Protein AF-A0A2G2VJC8-F1 (afdb_monomer_lite)

Radius of gyration: 27.48 Å; chains: 1; bounding box: 72×39×71 Å

pLDDT: mean 70.4, std 22.7, range [26.23, 93.81]

Secondary structure (DSSP, 8-state):
----------------------STT------PPP------------------TT----S-SB---HHHHHHHHHTT--HHHHHHHHHHTBTTSTTS-HHHHHHHHHHHHHHHSPPP------S-SSS-HHHHHHHHHHTT--TT--------STTHHHHHHHHHHSS-PPP----SS-HHHHHGGGSPTT-------SSHHHHHHHHHHHHHTT--SS----------EEE-STT-EEE-S------

Organism: Capsicum baccatum (NCBI:txid33114)

InterPro domains:
  IPR017423 tRNA (adenine(58)-N(1))-methyltransferase non-catalytic subunit TRM6 [PF04189] (47-173)
  IPR017423 tRNA (adenine(58)-N(1))-methyltransferase non-catalytic subunit TRM6 [PTHR12945] (41-168)

Structure (mmCIF, N/CA/C/O backbone):
data_AF-A0A2G2VJC8-F1
#
_entry.id   AF-A0A2G2VJC8-F1
#
loop_
_atom_site.group_PDB
_atom_site.id
_atom_site.type_symbol
_atom_site.label_atom_id
_atom_site.label_alt_id
_atom_site.label_comp_id
_atom_site.label_asym_id
_atom_site.label_entity_id
_atom_site.label_seq_id
_atom_site.pdbx_PDB_ins_code
_atom_site.Cartn_x
_atom_site.Cartn_y
_atom_site.Cartn_z
_atom_site.occupancy
_atom_site.B_iso_or_equiv
_atom_site.auth_seq_id
_atom_site.auth_comp_id
_atom_site.auth_asym_id
_atom_site.auth_atom_id
_atom_site.pdbx_PDB_model_num
ATOM 1 N N . MET A 1 1 ? 0.551 5.761 12.527 1.00 32.72 1 MET A N 1
ATOM 2 C CA . MET A 1 1 ? -0.843 5.314 12.313 1.00 32.72 1 MET A CA 1
ATOM 3 C C . MET A 1 1 ? -1.196 4.344 13.415 1.00 32.72 1 MET A C 1
ATOM 5 O O . MET A 1 1 ? -0.604 3.296 13.407 1.00 32.72 1 MET A O 1
ATOM 9 N N . GLY A 1 2 ? -2.080 4.659 14.355 1.00 30.52 2 GLY A N 1
ATOM 10 C CA . GLY A 1 2 ? -2.481 3.723 15.413 1.00 30.52 2 GLY A CA 1
ATOM 11 C C . GLY A 1 2 ? -3.889 3.186 15.199 1.00 30.52 2 GLY A C 1
ATOM 12 O O . GLY A 1 2 ? -4.707 3.885 14.609 1.00 30.52 2 GLY A O 1
ATOM 13 N N . VAL A 1 3 ? -4.179 1.989 15.710 1.00 31.91 3 VAL A N 1
ATOM 14 C CA . VAL A 1 3 ? -5.541 1.448 15.802 1.00 31.91 3 VAL A CA 1
ATOM 15 C C . VAL A 1 3 ? -5.796 0.928 17.213 1.00 31.91 3 VAL A C 1
ATOM 17 O O . VAL A 1 3 ? -5.000 0.158 17.744 1.00 31.91 3 VAL A O 1
ATOM 20 N N . VAL A 1 4 ? -6.917 1.364 17.778 1.00 29.52 4 VAL A N 1
ATOM 21 C CA . VAL A 1 4 ? -7.404 1.101 19.137 1.00 29.52 4 VAL A CA 1
ATOM 22 C C . VAL A 1 4 ? -8.443 -0.023 19.111 1.00 29.52 4 VAL A C 1
ATOM 24 O O . VAL A 1 4 ? -9.193 -0.079 18.149 1.00 29.52 4 VAL A O 1
ATOM 27 N N . ARG A 1 5 ? -8.498 -0.897 20.133 1.00 31.12 5 ARG A N 1
ATOM 28 C CA . ARG A 1 5 ? -9.516 -1.957 20.317 1.00 31.12 5 ARG A CA 1
ATOM 29 C C . ARG A 1 5 ? -10.156 -1.832 21.707 1.00 31.12 5 ARG A C 1
ATOM 31 O O . ARG A 1 5 ? -9.475 -1.426 22.642 1.00 31.12 5 ARG A O 1
ATOM 38 N N . SER A 1 6 ? -11.432 -2.202 21.858 1.00 34.78 6 SER A N 1
ATOM 39 C CA . SER A 1 6 ? -12.094 -2.338 23.166 1.00 34.78 6 SER A CA 1
ATOM 40 C C . SER A 1 6 ? -13.290 -3.294 23.158 1.00 34.78 6 SER A C 1
ATOM 42 O O . SER A 1 6 ? -13.799 -3.592 22.087 1.00 34.78 6 SER A O 1
ATOM 44 N N . GLN A 1 7 ? -13.731 -3.771 24.330 1.00 35.88 7 GLN A N 1
ATOM 45 C CA . GLN A 1 7 ? -14.957 -4.557 24.541 1.00 35.88 7 GLN A CA 1
ATOM 46 C C . GLN A 1 7 ? -15.685 -4.081 25.823 1.00 35.88 7 GLN A C 1
ATOM 48 O O . GLN A 1 7 ? -15.118 -4.137 26.906 1.00 35.88 7 GLN A O 1
ATOM 53 N N . MET A 1 8 ? -16.937 -3.617 25.721 1.00 31.69 8 MET A N 1
ATOM 54 C CA . MET A 1 8 ? -17.853 -3.306 26.848 1.00 31.69 8 MET A CA 1
ATOM 55 C C . MET A 1 8 ? -18.589 -4.551 27.440 1.00 31.69 8 MET A C 1
ATOM 57 O O . MET A 1 8 ? -18.489 -5.649 26.902 1.00 31.69 8 MET A O 1
ATOM 61 N N . LEU A 1 9 ? -19.326 -4.400 28.553 1.00 33.03 9 LEU A N 1
ATOM 62 C CA . LEU A 1 9 ? -19.972 -5.475 29.350 1.00 33.03 9 LEU A CA 1
ATOM 63 C C . LEU A 1 9 ? -21.513 -5.592 29.163 1.00 33.03 9 LEU A C 1
ATOM 65 O O . LEU A 1 9 ? -22.177 -4.612 28.866 1.00 33.03 9 LEU A O 1
ATOM 69 N N . ILE A 1 10 ? -22.045 -6.803 29.387 1.00 37.78 10 ILE A N 1
ATOM 70 C CA . ILE A 1 10 ? -23.301 -7.467 28.921 1.00 37.78 10 ILE A CA 1
ATOM 71 C C . ILE A 1 10 ? -24.543 -7.215 29.854 1.00 37.78 10 ILE A C 1
ATOM 73 O O . ILE A 1 10 ? -24.305 -7.105 31.053 1.00 37.78 10 ILE A O 1
ATOM 77 N N . TRP A 1 11 ? -25.832 -7.019 29.440 1.00 29.11 11 TRP A N 1
ATOM 78 C CA . TRP A 1 11 ? -27.020 -7.936 29.183 1.00 29.11 11 TRP A CA 1
ATOM 79 C C . TRP A 1 11 ? -28.365 -7.107 29.280 1.00 29.11 11 TRP A C 1
ATOM 81 O O . TRP A 1 11 ? -28.285 -6.048 29.903 1.00 29.11 11 TRP A O 1
ATOM 91 N N . PRO A 1 12 ? -29.616 -7.548 28.905 1.00 36.16 12 PRO A N 1
ATOM 92 C CA . PRO A 1 12 ? -30.155 -8.443 27.844 1.00 36.16 12 PRO A CA 1
ATOM 93 C C . PRO A 1 12 ? -30.981 -7.757 26.713 1.00 36.16 12 PRO A C 1
ATOM 95 O O . PRO A 1 12 ? -31.720 -6.811 26.958 1.00 36.16 12 PRO A O 1
ATOM 98 N N . THR A 1 13 ? -30.948 -8.406 25.538 1.00 29.20 13 THR A N 1
ATOM 99 C CA . THR A 1 13 ? -32.021 -8.738 24.555 1.00 29.20 13 THR A CA 1
ATOM 100 C C . THR A 1 13 ? -33.075 -7.709 24.108 1.00 29.20 13 THR A C 1
ATOM 102 O O . THR A 1 13 ? -33.863 -7.258 24.925 1.00 29.20 13 THR A O 1
ATOM 105 N N . ILE A 1 14 ? -33.230 -7.542 22.780 1.00 26.23 14 ILE A N 1
ATOM 106 C CA . ILE A 1 14 ? -34.497 -7.663 22.012 1.00 26.23 14 ILE A CA 1
ATOM 107 C C . ILE A 1 14 ? -34.168 -7.879 20.512 1.00 26.23 14 ILE A C 1
ATOM 109 O O . ILE A 1 14 ? -33.241 -7.280 19.977 1.00 26.23 14 ILE A O 1
ATOM 113 N N . HIS A 1 15 ? -34.921 -8.788 19.882 1.00 33.81 15 HIS A N 1
ATOM 114 C CA . HIS A 1 15 ? -34.892 -9.207 18.469 1.00 33.81 15 HIS A CA 1
ATOM 115 C C . HIS A 1 15 ? -35.468 -8.170 17.485 1.00 33.81 15 HIS A C 1
ATOM 117 O O . HIS A 1 15 ? -36.197 -7.295 17.925 1.00 33.81 15 HIS A O 1
ATOM 123 N N . TYR A 1 16 ? -35.195 -8.361 16.180 1.00 30.92 16 TYR A N 1
ATOM 124 C CA . TYR A 1 16 ? -36.017 -8.170 14.947 1.00 30.92 16 TYR A CA 1
ATOM 125 C C . TYR A 1 16 ? -35.057 -7.766 13.803 1.00 30.92 16 TYR A C 1
ATOM 127 O O . TYR A 1 16 ? -34.170 -6.963 14.041 1.00 30.92 16 TYR A O 1
ATOM 135 N N . GLY A 1 17 ? -35.100 -8.229 12.552 1.00 28.91 17 GLY A N 1
ATOM 136 C CA . GLY A 1 17 ? -35.959 -9.110 11.760 1.00 28.91 17 GLY A CA 1
ATOM 137 C C . GLY A 1 17 ? -35.383 -9.148 10.323 1.00 28.91 17 GLY A C 1
ATOM 138 O O . GLY A 1 17 ? -34.592 -8.284 9.953 1.00 28.91 17 GLY A O 1
ATOM 139 N N . GLU A 1 18 ? -35.735 -10.173 9.546 1.00 40.28 18 GLU A N 1
ATOM 140 C CA . GLU A 1 18 ? -35.293 -10.428 8.160 1.00 40.28 18 GLU A CA 1
ATOM 141 C C . GLU A 1 18 ? -35.722 -9.334 7.165 1.00 40.28 18 GLU A C 1
ATOM 143 O O . GLU A 1 18 ? -36.769 -8.732 7.382 1.00 40.28 18 GLU A O 1
ATOM 148 N N . ILE A 1 19 ? -34.997 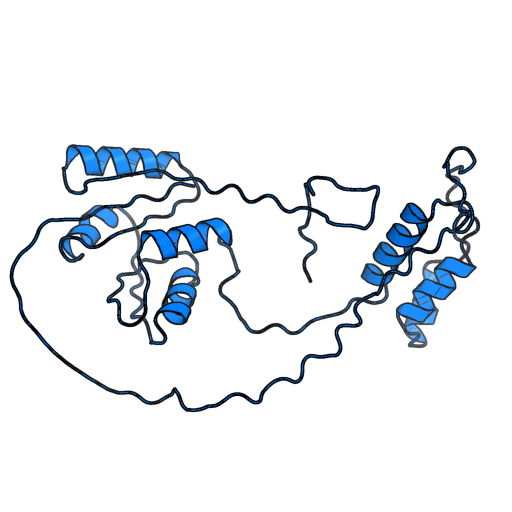-9.165 6.037 1.00 31.67 19 ILE A N 1
ATOM 149 C CA . ILE A 1 19 ? -35.566 -8.878 4.696 1.00 31.67 19 ILE A CA 1
ATOM 150 C C . ILE A 1 19 ? -34.497 -8.916 3.565 1.00 31.67 19 ILE A C 1
ATOM 152 O O . ILE A 1 19 ? -33.586 -8.102 3.489 1.00 31.67 19 ILE A O 1
ATOM 156 N N . LEU A 1 20 ? -34.731 -9.848 2.628 1.00 32.19 20 LEU A N 1
ATOM 157 C CA . LEU A 1 20 ? -34.441 -9.846 1.179 1.00 32.19 20 LEU A CA 1
ATOM 158 C C . LEU A 1 20 ? -33.009 -10.021 0.623 1.00 32.19 20 LEU A C 1
ATOM 160 O O . LEU A 1 20 ? -32.349 -9.107 0.136 1.00 32.19 20 LEU A O 1
ATOM 164 N N . GLN A 1 21 ? -32.707 -11.302 0.401 1.00 36.12 21 GLN A N 1
ATOM 165 C CA . GLN A 1 21 ? -31.921 -11.844 -0.709 1.00 36.12 21 GLN A CA 1
ATOM 166 C C . GLN A 1 21 ? -32.500 -11.439 -2.086 1.00 36.12 21 GLN A C 1
ATOM 168 O O . GLN A 1 21 ? -33.631 -11.815 -2.399 1.00 36.12 21 GLN A O 1
ATOM 173 N N . LYS A 1 22 ? -31.705 -10.777 -2.948 1.00 33.03 22 LYS A N 1
ATOM 174 C CA . LYS A 1 22 ? -31.730 -10.907 -4.433 1.00 33.03 22 LYS A CA 1
ATOM 175 C C . LYS A 1 22 ? -30.651 -10.041 -5.110 1.00 33.03 22 LYS A C 1
ATOM 177 O O . LYS A 1 22 ? -30.915 -8.939 -5.567 1.00 33.03 22 LYS A O 1
ATOM 182 N N . CYS A 1 23 ? -29.440 -10.587 -5.218 1.00 30.52 23 CYS A N 1
ATOM 183 C CA . CYS A 1 23 ? -28.453 -10.280 -6.282 1.00 30.52 23 CYS A CA 1
ATOM 184 C C . CYS A 1 23 ? -27.336 -11.342 -6.389 1.00 30.52 23 CYS A C 1
ATOM 186 O O . CYS A 1 23 ? -26.485 -11.284 -7.275 1.00 30.52 23 CYS A O 1
ATOM 188 N N . TRP A 1 24 ? -27.351 -12.361 -5.526 1.00 29.17 24 TRP A N 1
ATOM 189 C CA . TRP A 1 24 ? -26.305 -13.377 -5.418 1.00 29.17 24 TRP A CA 1
ATOM 190 C C . TRP A 1 24 ? -26.507 -14.575 -6.361 1.00 29.17 24 TRP A C 1
ATOM 192 O O . TRP A 1 24 ? -26.407 -15.716 -5.935 1.00 29.17 24 TRP A O 1
ATOM 202 N N . ASN A 1 25 ? -26.859 -14.347 -7.632 1.00 29.22 25 ASN A N 1
ATOM 203 C CA . ASN A 1 25 ? -26.980 -15.441 -8.615 1.00 29.22 25 ASN A CA 1
ATOM 204 C C . ASN A 1 25 ? -26.393 -15.136 -10.000 1.00 29.22 25 ASN A C 1
ATOM 206 O O . ASN A 1 25 ? -26.565 -15.916 -10.936 1.00 29.22 25 ASN A O 1
ATOM 210 N N . SER A 1 26 ? -25.610 -14.069 -10.139 1.00 33.12 26 SER A N 1
ATOM 211 C CA . SER A 1 26 ? -24.800 -13.866 -11.342 1.00 33.12 26 SER A CA 1
ATOM 212 C C . SER A 1 26 ? -23.464 -14.582 -11.163 1.00 33.12 26 SER A C 1
ATOM 214 O O . SER A 1 26 ? -22.461 -13.983 -10.775 1.00 33.12 26 SER A O 1
ATOM 216 N N . ARG A 1 27 ? -23.454 -15.899 -11.408 1.00 31.98 27 ARG A N 1
ATOM 217 C CA . ARG A 1 27 ? -22.228 -16.688 -11.575 1.00 31.98 27 ARG A CA 1
ATOM 218 C C . ARG A 1 27 ? -21.432 -16.074 -12.728 1.00 31.98 27 ARG A C 1
ATOM 220 O O . ARG A 1 27 ? -21.724 -16.314 -13.895 1.00 31.98 27 ARG A O 1
ATOM 227 N N . TRP A 1 28 ? -20.455 -15.239 -12.387 1.00 35.97 28 TRP A N 1
ATOM 228 C CA . TRP A 1 28 ? -19.539 -14.646 -13.354 1.00 35.97 28 TRP A CA 1
ATOM 229 C C . TRP A 1 28 ? -18.836 -15.761 -14.144 1.00 35.97 28 TRP A C 1
ATOM 231 O O . TRP A 1 28 ? -18.447 -16.763 -13.532 1.00 35.97 28 TRP A O 1
ATOM 241 N N . PRO A 1 29 ? -18.640 -15.611 -15.468 1.00 31.19 29 PRO A N 1
ATOM 242 C CA . PRO A 1 29 ? -17.913 -16.596 -16.259 1.00 31.19 29 PRO A CA 1
ATOM 243 C C . PRO A 1 29 ? -16.539 -16.839 -15.634 1.00 31.19 29 PRO A C 1
ATOM 245 O O . PRO A 1 29 ? -15.870 -15.885 -15.221 1.00 31.19 29 PRO A O 1
ATOM 248 N N . SER A 1 30 ? -16.107 -18.099 -15.538 1.00 29.33 30 SER A N 1
ATOM 249 C CA . SER A 1 30 ? -14.738 -18.393 -15.123 1.00 29.33 30 SER A CA 1
ATOM 250 C C . SER A 1 30 ? -13.804 -17.801 -16.170 1.00 29.33 30 SER A C 1
ATOM 252 O O . SER A 1 30 ? -13.767 -18.259 -17.311 1.00 29.33 30 SER A O 1
ATOM 254 N N . TRP A 1 31 ? -13.063 -16.767 -15.793 1.00 31.03 31 TRP A N 1
ATOM 255 C CA . TRP A 1 31 ? -12.013 -16.232 -16.641 1.00 31.03 31 TRP A CA 1
ATOM 256 C C . TRP A 1 31 ? -10.943 -17.317 -16.724 1.00 31.03 31 TRP A C 1
ATOM 258 O O . TRP A 1 31 ? -10.293 -17.624 -15.722 1.00 31.03 31 TRP A O 1
ATOM 268 N N . SER A 1 32 ? -10.792 -17.931 -17.898 1.00 32.06 32 SER A N 1
ATOM 269 C CA . SER A 1 32 ? -9.612 -18.729 -18.206 1.00 32.06 32 SER A CA 1
ATOM 270 C C . SER A 1 32 ? -8.403 -17.854 -17.904 1.00 32.06 32 SER A C 1
ATOM 272 O O . SER A 1 32 ? -8.295 -16.748 -18.443 1.00 32.06 32 SER A O 1
ATOM 274 N N . LYS A 1 33 ? -7.538 -18.304 -16.987 1.00 33.03 33 LYS A N 1
ATOM 275 C CA . LYS A 1 33 ? -6.273 -17.621 -16.708 1.00 33.03 33 LYS A CA 1
ATOM 276 C C . LYS A 1 33 ? -5.608 -17.377 -18.061 1.00 33.03 33 LYS A C 1
ATOM 278 O O . LYS A 1 33 ? -5.364 -18.336 -18.791 1.00 33.03 33 LYS A O 1
ATOM 283 N N . ALA A 1 34 ? -5.351 -16.113 -18.404 1.00 33.44 34 ALA A N 1
ATOM 284 C CA . ALA A 1 34 ? -4.421 -15.816 -19.484 1.00 33.44 34 ALA A CA 1
ATOM 285 C C . ALA A 1 34 ? -3.150 -16.631 -19.207 1.00 33.44 34 ALA A C 1
ATOM 287 O O . ALA A 1 34 ? -2.781 -16.730 -18.027 1.00 33.44 34 ALA A O 1
ATOM 288 N N . PRO A 1 35 ? -2.525 -17.254 -20.222 1.00 27.30 35 PRO A N 1
ATOM 289 C CA . PRO A 1 35 ? -1.299 -17.994 -20.008 1.00 27.30 35 PRO A CA 1
ATOM 290 C C . PRO A 1 35 ? -0.326 -17.036 -19.333 1.00 27.30 35 PRO A C 1
ATOM 292 O O . PRO A 1 35 ? 0.108 -16.037 -19.907 1.00 27.30 35 PRO A O 1
ATOM 295 N N . VAL A 1 36 ? -0.055 -17.303 -18.058 1.00 34.59 36 VAL A N 1
ATOM 296 C CA . VAL A 1 36 ? 1.104 -16.738 -17.400 1.00 34.59 36 VAL A CA 1
ATOM 297 C C . VAL A 1 36 ? 2.231 -17.417 -18.148 1.00 34.59 36 VAL A C 1
ATOM 299 O O . VAL A 1 36 ? 2.469 -18.605 -17.941 1.00 34.59 36 VAL A O 1
ATOM 302 N N . SER A 1 37 ? 2.857 -16.706 -19.086 1.00 33.12 37 SER A N 1
ATOM 303 C CA . SER A 1 37 ? 4.194 -17.065 -19.527 1.00 33.12 37 SER A CA 1
ATOM 304 C C . SER A 1 37 ? 5.052 -16.943 -18.275 1.00 33.12 37 SER A C 1
ATOM 306 O O . SER A 1 37 ? 5.572 -15.875 -17.950 1.00 33.12 37 SER A O 1
ATOM 308 N N . GLY A 1 38 ? 5.070 -18.010 -17.478 1.00 28.31 38 GLY A N 1
ATOM 309 C CA . GLY A 1 38 ? 6.102 -18.208 -16.495 1.00 28.31 38 GLY A CA 1
ATOM 310 C C . GLY A 1 38 ? 7.370 -18.176 -17.314 1.00 28.31 38 GLY A C 1
ATOM 311 O O . GLY A 1 38 ? 7.578 -19.046 -18.157 1.00 28.31 38 GLY A O 1
ATOM 312 N N . ASN A 1 39 ? 8.162 -17.125 -17.143 1.00 32.88 39 ASN A N 1
ATOM 313 C CA . ASN A 1 39 ? 9.546 -17.206 -17.544 1.00 32.88 39 ASN A CA 1
ATOM 314 C C . ASN A 1 39 ? 10.133 -18.291 -16.640 1.00 32.88 39 ASN A C 1
ATOM 316 O O . ASN A 1 39 ? 10.524 -18.015 -15.508 1.00 32.88 39 ASN A O 1
ATOM 320 N N . SER A 1 40 ? 10.109 -19.537 -17.115 1.00 27.67 40 SER A N 1
ATOM 321 C CA . SER A 1 40 ? 11.084 -20.540 -16.725 1.00 27.67 40 SER A CA 1
ATOM 322 C C . SER A 1 40 ? 12.419 -19.925 -17.113 1.00 27.67 40 SER A C 1
ATOM 324 O O . SER A 1 40 ? 12.805 -19.936 -18.280 1.00 27.67 40 SER A O 1
ATOM 326 N N . LEU A 1 41 ? 13.038 -19.234 -16.159 1.00 40.25 41 LEU A N 1
ATOM 327 C CA . LEU A 1 41 ? 14.386 -18.727 -16.308 1.00 40.25 41 LEU A CA 1
ATOM 328 C C . LEU A 1 41 ? 15.276 -19.964 -16.311 1.00 40.25 41 LEU A C 1
ATOM 330 O O . LEU A 1 41 ? 15.657 -20.465 -15.259 1.00 40.25 41 LEU A O 1
ATOM 334 N N . GLU A 1 42 ? 15.525 -20.501 -17.501 1.00 33.62 42 GLU A N 1
ATOM 335 C CA . GLU A 1 42 ? 16.681 -21.354 -17.714 1.00 33.62 42 GLU A CA 1
ATOM 336 C C . GLU A 1 42 ? 17.901 -20.564 -17.232 1.00 33.62 42 GLU A C 1
ATOM 338 O O . GLU A 1 42 ? 18.146 -19.445 -17.700 1.00 33.62 42 GLU A O 1
ATOM 343 N N . GLU A 1 43 ? 18.632 -21.119 -16.264 1.00 40.56 43 GLU A N 1
ATOM 344 C CA . GLU A 1 43 ? 19.952 -20.635 -15.876 1.00 40.56 43 GLU A CA 1
ATOM 345 C C . GLU A 1 43 ? 20.880 -20.818 -17.075 1.00 40.56 43 GLU A C 1
ATOM 347 O O . GLU A 1 43 ? 21.551 -21.833 -17.245 1.00 40.56 43 GLU A O 1
ATOM 352 N N . LYS A 1 44 ? 20.873 -19.839 -17.977 1.00 36.75 44 LYS A N 1
ATOM 353 C CA . LYS A 1 44 ? 21.939 -19.715 -18.954 1.00 36.75 44 LYS A CA 1
ATOM 354 C C . LYS A 1 44 ? 23.124 -19.093 -18.234 1.00 36.75 44 LYS A C 1
ATOM 356 O O . LYS A 1 44 ? 23.133 -17.888 -17.979 1.00 36.75 44 LYS A O 1
ATOM 361 N N . ASP A 1 45 ? 24.122 -19.922 -17.948 1.00 43.66 45 ASP A N 1
ATOM 362 C CA . ASP A 1 45 ? 25.498 -19.486 -17.731 1.00 43.66 45 ASP A CA 1
ATOM 363 C C . ASP A 1 45 ? 25.967 -18.765 -19.000 1.00 43.66 45 ASP A C 1
ATOM 365 O O . ASP A 1 45 ? 26.454 -19.372 -19.954 1.00 43.66 45 ASP A O 1
ATOM 369 N N . VAL A 1 46 ? 25.734 -17.454 -19.060 1.00 48.75 46 VAL A N 1
ATOM 370 C CA . VAL A 1 46 ? 26.206 -16.621 -20.163 1.00 48.75 46 VAL A CA 1
ATOM 371 C C . VAL A 1 46 ? 27.474 -15.919 -19.706 1.00 48.75 46 VAL A C 1
ATOM 373 O O . VAL A 1 46 ? 27.467 -15.124 -18.765 1.00 48.75 46 VAL A O 1
ATOM 376 N N . ASP A 1 47 ? 28.560 -16.218 -20.409 1.00 48.06 47 ASP A N 1
ATOM 377 C CA . ASP A 1 47 ? 29.837 -15.509 -20.403 1.00 48.06 47 ASP A CA 1
ATOM 378 C C . ASP A 1 47 ? 29.635 -14.043 -20.835 1.00 48.06 47 ASP A C 1
ATOM 380 O O . ASP A 1 47 ? 29.838 -13.644 -21.979 1.00 48.06 47 ASP A O 1
ATOM 384 N N . GLY A 1 48 ? 29.088 -13.238 -19.927 1.00 55.34 48 GLY A N 1
ATOM 385 C CA . GLY A 1 48 ? 28.928 -11.801 -20.079 1.00 55.34 48 GLY A CA 1
ATOM 386 C C . GLY A 1 48 ? 30.081 -11.066 -19.405 1.00 55.34 48 GLY A C 1
ATOM 387 O O . GLY A 1 48 ? 30.552 -11.468 -18.341 1.00 55.34 48 GLY A O 1
ATOM 388 N N . SER A 1 49 ? 30.494 -9.932 -19.979 1.00 61.22 49 SER A N 1
ATOM 389 C CA . SER A 1 49 ? 31.460 -9.023 -19.348 1.00 61.22 49 SER A CA 1
ATOM 390 C C . SER A 1 49 ? 31.070 -8.755 -17.890 1.00 61.22 49 SER A C 1
ATOM 392 O O . SER A 1 49 ? 29.986 -8.241 -17.609 1.00 61.22 49 SER A O 1
ATOM 394 N N . LYS A 1 50 ? 31.951 -9.117 -16.951 1.00 68.19 50 LYS A N 1
ATOM 395 C CA . LYS A 1 50 ? 31.688 -9.067 -15.503 1.00 68.19 50 LYS A CA 1
ATOM 396 C C . LYS A 1 50 ? 31.791 -7.651 -14.915 1.00 68.19 50 LYS A C 1
ATOM 398 O O . LYS A 1 50 ? 31.297 -7.408 -13.816 1.00 68.19 50 LYS A O 1
ATOM 403 N N . TYR A 1 51 ? 32.413 -6.703 -15.627 1.00 74.50 51 TYR A N 1
ATOM 404 C CA . TYR A 1 51 ? 32.788 -5.391 -15.083 1.00 74.50 51 TYR A CA 1
ATOM 405 C C . TYR A 1 51 ? 32.510 -4.227 -16.045 1.00 74.50 51 TYR A C 1
ATOM 407 O O . TYR A 1 51 ? 32.738 -4.320 -17.246 1.00 74.50 51 TYR A O 1
ATOM 415 N N . ASN A 1 52 ? 32.135 -3.068 -15.491 1.00 83.25 52 ASN A N 1
ATOM 416 C CA . ASN A 1 52 ? 31.854 -1.837 -16.249 1.00 83.25 52 ASN A CA 1
ATOM 417 C C . ASN A 1 52 ? 33.095 -0.944 -16.485 1.00 83.25 52 ASN A C 1
ATOM 419 O O . ASN A 1 52 ? 32.950 0.209 -16.877 1.00 83.25 52 ASN A O 1
ATOM 423 N N . ARG A 1 53 ? 34.321 -1.437 -16.245 1.00 83.19 53 ARG A N 1
ATOM 424 C CA . ARG A 1 53 ? 35.556 -0.618 -16.275 1.00 83.19 53 ARG A CA 1
ATOM 425 C C . ARG A 1 53 ? 35.853 0.001 -17.649 1.00 83.19 53 ARG A C 1
ATOM 427 O O . ARG A 1 53 ? 36.438 1.071 -17.715 1.00 83.19 53 ARG A O 1
ATOM 434 N N . ALA A 1 54 ? 35.459 -0.674 -18.727 1.00 77.69 54 ALA A N 1
ATOM 435 C CA . ALA A 1 54 ? 35.704 -0.244 -20.105 1.00 77.69 54 ALA A CA 1
ATOM 436 C C . ALA A 1 54 ? 34.560 0.602 -20.707 1.00 77.69 54 ALA A C 1
ATOM 438 O O . ALA A 1 54 ? 34.601 0.932 -21.892 1.00 77.69 54 ALA A O 1
ATOM 439 N N . ILE A 1 55 ? 33.517 0.914 -19.929 1.00 82.75 55 ILE A N 1
ATOM 440 C CA . ILE A 1 55 ? 32.379 1.715 -20.392 1.00 82.75 55 ILE A CA 1
ATOM 441 C C . ILE A 1 55 ? 32.678 3.185 -20.095 1.00 82.75 55 ILE A C 1
ATOM 443 O O . ILE A 1 55 ? 32.750 3.582 -18.935 1.00 82.75 55 ILE A O 1
ATOM 447 N N . VAL A 1 56 ? 32.830 3.985 -21.149 1.00 84.69 56 VAL A N 1
ATOM 448 C CA . VAL A 1 56 ? 32.976 5.443 -21.066 1.00 84.69 56 VAL A CA 1
ATOM 449 C C . VAL A 1 56 ? 31.665 6.084 -21.505 1.00 84.69 56 VAL A C 1
ATOM 451 O O . VAL A 1 56 ? 31.121 5.720 -22.549 1.00 84.69 56 VAL A O 1
ATOM 454 N N . ASP A 1 57 ? 31.153 7.022 -20.711 1.00 83.00 57 ASP A N 1
ATOM 455 C CA . ASP A 1 57 ? 29.932 7.756 -21.035 1.00 83.00 57 ASP A CA 1
ATOM 456 C C . ASP A 1 57 ? 30.259 8.991 -21.879 1.00 83.00 57 ASP A C 1
ATOM 458 O O . ASP A 1 57 ? 30.708 10.016 -21.373 1.00 83.00 57 ASP A O 1
ATOM 462 N N . ASN A 1 58 ? 30.089 8.866 -23.191 1.00 86.00 58 ASN A N 1
ATOM 463 C CA . ASN A 1 58 ? 30.375 9.923 -24.156 1.00 86.00 58 ASN A CA 1
ATOM 464 C C . ASN A 1 58 ? 29.113 10.403 -24.896 1.00 86.00 58 ASN A C 1
ATOM 466 O O . ASN A 1 58 ? 29.245 11.033 -25.938 1.00 86.00 58 ASN A O 1
ATOM 470 N N . ASN A 1 59 ? 27.901 10.081 -24.409 1.00 80.88 59 ASN A N 1
ATOM 471 C CA . ASN A 1 59 ? 26.594 10.382 -25.033 1.00 80.88 59 ASN A CA 1
ATOM 472 C C . ASN A 1 59 ? 26.407 9.937 -26.505 1.00 80.88 59 ASN A C 1
ATOM 474 O O . ASN A 1 59 ? 25.321 10.090 -27.056 1.00 80.88 59 ASN A O 1
ATOM 478 N N . THR A 1 60 ? 27.410 9.313 -27.127 1.00 83.25 60 THR A N 1
ATOM 479 C CA . THR A 1 60 ? 27.376 8.786 -28.508 1.00 83.25 60 THR A CA 1
ATOM 480 C C . THR A 1 60 ? 27.021 7.299 -28.572 1.00 83.25 60 THR A C 1
ATOM 482 O O . THR A 1 60 ? 27.087 6.667 -29.620 1.00 83.25 60 THR A O 1
ATOM 485 N N . ALA A 1 61 ? 26.644 6.711 -27.435 1.00 81.69 61 ALA A N 1
ATOM 486 C CA . ALA A 1 61 ? 26.424 5.275 -27.296 1.00 81.69 61 ALA A CA 1
ATOM 487 C C . ALA A 1 61 ? 25.182 4.740 -28.037 1.00 81.69 61 ALA A C 1
ATOM 489 O O . ALA A 1 61 ? 25.073 3.525 -28.209 1.00 81.69 61 ALA A O 1
ATOM 490 N N . GLN A 1 62 ? 24.244 5.614 -28.416 1.00 87.81 62 GLN A N 1
ATOM 491 C CA . GLN A 1 62 ? 23.030 5.268 -29.153 1.00 87.81 62 GLN A CA 1
ATOM 492 C C . GLN A 1 62 ? 23.014 6.049 -30.469 1.00 87.81 62 GLN A C 1
ATOM 494 O O . GLN A 1 62 ? 22.977 7.276 -30.447 1.00 87.81 62 GLN A O 1
ATOM 499 N N . SER A 1 63 ? 23.022 5.339 -31.596 1.00 86.75 63 SER A N 1
ATOM 500 C CA . SER A 1 63 ? 23.061 5.957 -32.931 1.00 86.75 63 SER A CA 1
ATOM 501 C C . SER A 1 63 ? 21.691 6.431 -33.424 1.00 86.75 63 SER A C 1
ATOM 503 O O . SER A 1 63 ? 21.612 7.315 -34.266 1.00 86.75 63 SER A O 1
ATOM 505 N N . LEU A 1 64 ? 20.612 5.856 -32.888 1.00 88.94 64 LEU A N 1
ATOM 506 C CA . LEU A 1 64 ? 19.238 6.158 -33.283 1.00 88.94 64 LEU A CA 1
ATOM 507 C C . LEU A 1 64 ? 18.730 7.444 -32.622 1.00 88.94 64 LEU A C 1
ATOM 509 O O . LEU A 1 64 ? 18.731 7.544 -31.383 1.00 88.94 64 LEU A O 1
ATOM 513 N N . THR A 1 65 ? 18.260 8.393 -33.432 1.00 91.38 65 THR A N 1
ATOM 514 C CA . THR A 1 65 ? 17.787 9.699 -32.961 1.00 91.38 65 THR A CA 1
ATOM 515 C C . THR A 1 65 ? 16.342 9.642 -32.457 1.00 91.38 65 THR A C 1
ATOM 517 O O . THR A 1 65 ? 15.613 8.664 -32.637 1.00 91.38 65 THR A O 1
ATOM 520 N N . SER A 1 66 ? 15.893 10.702 -31.779 1.00 88.44 66 SER A N 1
ATOM 521 C CA . SER A 1 66 ? 14.489 10.835 -31.366 1.00 88.44 66 SER A CA 1
ATOM 522 C C . SER A 1 66 ? 13.515 10.929 -32.539 1.00 88.44 66 SER A C 1
ATOM 524 O O . SER A 1 66 ? 12.363 10.518 -32.395 1.00 88.44 66 SER A O 1
ATOM 526 N N . GLU A 1 67 ? 13.966 11.474 -33.666 1.00 92.31 67 GLU A N 1
ATOM 527 C CA . GLU A 1 67 ? 13.164 11.662 -34.874 1.00 92.31 67 GLU A CA 1
ATOM 528 C C . GLU A 1 67 ? 12.868 10.310 -35.528 1.00 92.31 67 GLU A C 1
ATOM 530 O O . GLU A 1 67 ? 11.695 9.991 -35.728 1.00 92.31 67 GLU A O 1
ATOM 535 N N . ASP A 1 68 ? 13.888 9.459 -35.675 1.00 91.94 68 ASP A N 1
ATOM 536 C CA . ASP A 1 68 ? 13.765 8.079 -36.176 1.00 91.94 68 ASP A CA 1
ATOM 537 C C . ASP A 1 68 ? 12.804 7.246 -35.309 1.00 91.94 68 ASP A C 1
ATOM 539 O O . ASP A 1 68 ? 11.964 6.485 -35.793 1.00 91.94 68 ASP A O 1
ATOM 543 N N . ILE A 1 69 ? 12.868 7.435 -33.985 1.00 90.75 69 ILE A N 1
ATOM 544 C CA . ILE A 1 69 ? 11.937 6.817 -33.028 1.00 90.75 69 ILE A CA 1
ATOM 545 C C . ILE A 1 69 ? 10.499 7.298 -33.256 1.00 90.75 69 ILE A C 1
ATOM 547 O O . ILE A 1 69 ? 9.551 6.520 -33.110 1.00 90.75 69 ILE A O 1
ATOM 551 N N . GLY A 1 70 ? 10.320 8.571 -33.604 1.00 91.12 70 GLY A N 1
ATOM 552 C CA . GLY A 1 70 ? 9.028 9.133 -33.979 1.00 91.12 70 GLY A CA 1
ATOM 553 C C . GLY A 1 70 ? 8.520 8.602 -35.319 1.00 91.12 70 GLY A C 1
ATOM 554 O O . GLY A 1 70 ? 7.315 8.418 -35.477 1.00 91.12 70 GLY A O 1
ATOM 555 N N . GLU A 1 71 ? 9.406 8.332 -36.273 1.00 93.81 71 GLU A N 1
ATOM 556 C CA . GLU A 1 71 ? 9.057 7.735 -37.565 1.00 93.81 71 GLU A CA 1
ATOM 557 C C . GLU A 1 71 ? 8.613 6.283 -37.429 1.00 93.81 71 GLU A C 1
ATOM 559 O O . GLU A 1 71 ? 7.529 5.955 -37.902 1.00 93.81 71 GLU A O 1
ATOM 564 N N . MET A 1 72 ? 9.343 5.445 -36.687 1.00 91.88 72 MET A N 1
ATOM 565 C CA . MET A 1 72 ? 8.910 4.063 -36.422 1.00 91.88 72 MET A CA 1
ATOM 566 C C . MET A 1 72 ? 7.547 4.016 -35.723 1.00 91.88 72 MET A C 1
ATOM 568 O O . MET A 1 72 ? 6.695 3.192 -36.048 1.00 91.88 72 MET A O 1
ATOM 572 N N . ARG A 1 73 ? 7.288 4.949 -34.797 1.00 91.31 73 ARG A N 1
ATOM 573 C CA . ARG A 1 73 ? 5.967 5.087 -34.163 1.00 91.31 73 ARG A CA 1
ATOM 574 C C . ARG A 1 73 ? 4.885 5.498 -35.164 1.00 91.31 73 ARG A C 1
ATOM 576 O O . ARG A 1 73 ? 3.784 4.963 -35.099 1.00 91.31 73 ARG A O 1
ATOM 583 N N . ARG A 1 74 ? 5.184 6.425 -36.083 1.00 93.31 74 ARG A N 1
ATOM 584 C CA . ARG A 1 74 ? 4.259 6.861 -37.150 1.00 93.31 74 ARG A CA 1
ATOM 585 C C . ARG A 1 74 ? 3.967 5.746 -38.154 1.00 93.31 74 ARG A C 1
ATOM 587 O O . ARG A 1 74 ? 2.842 5.647 -38.627 1.00 93.31 74 ARG A O 1
ATOM 594 N N . GLN A 1 75 ? 4.949 4.894 -38.427 1.00 92.88 75 GLN A N 1
ATOM 595 C CA . GLN A 1 75 ? 4.811 3.702 -39.268 1.00 92.88 75 GLN A CA 1
ATOM 596 C C . GLN A 1 75 ? 4.033 2.568 -38.577 1.00 92.88 75 GLN A C 1
ATOM 598 O O . GLN A 1 75 ? 3.724 1.566 -39.213 1.00 92.88 75 GLN A O 1
ATOM 603 N N . GLY A 1 76 ? 3.685 2.721 -37.294 1.00 89.06 76 GLY A N 1
ATOM 604 C CA . GLY A 1 76 ? 2.924 1.725 -36.543 1.00 89.06 76 GLY A CA 1
ATOM 605 C C . GLY A 1 76 ? 3.754 0.533 -36.065 1.00 89.06 76 GLY A C 1
ATOM 606 O O . GLY A 1 76 ? 3.174 -0.506 -35.753 1.00 89.06 76 GLY A O 1
ATOM 607 N N . ALA A 1 77 ? 5.084 0.671 -35.990 1.00 89.31 77 ALA A N 1
ATOM 608 C CA . ALA A 1 77 ? 5.962 -0.370 -35.462 1.00 89.31 77 ALA A CA 1
ATOM 609 C C . ALA A 1 77 ? 5.567 -0.743 -34.027 1.00 89.31 77 ALA A C 1
ATOM 611 O O . ALA A 1 77 ? 5.200 0.117 -33.211 1.00 89.31 77 ALA A O 1
ATOM 612 N N . LYS A 1 78 ? 5.658 -2.033 -33.697 1.00 91.75 78 LYS A N 1
ATOM 613 C CA . LYS A 1 78 ? 5.350 -2.497 -32.343 1.00 91.75 78 LYS A CA 1
ATOM 614 C C . LYS A 1 78 ? 6.401 -1.995 -31.360 1.00 91.75 78 LYS A C 1
ATOM 616 O O . LYS A 1 78 ? 7.571 -1.807 -31.685 1.00 91.75 78 LYS A O 1
ATOM 621 N N . GLY A 1 79 ? 5.985 -1.828 -30.107 1.00 88.56 79 GLY A N 1
ATOM 622 C CA . GLY A 1 79 ? 6.890 -1.424 -29.033 1.00 88.56 79 GLY A CA 1
ATOM 623 C C . GLY A 1 79 ? 8.090 -2.361 -28.873 1.00 88.56 79 GLY A C 1
ATOM 624 O O . GLY A 1 79 ? 9.187 -1.881 -28.602 1.00 88.56 79 GLY A O 1
ATOM 625 N N . ASP A 1 80 ? 7.894 -3.664 -29.093 1.00 89.94 80 ASP A N 1
ATOM 626 C CA . ASP A 1 80 ? 8.954 -4.677 -29.019 1.00 89.94 80 ASP A CA 1
ATOM 627 C C . ASP A 1 80 ? 9.984 -4.510 -30.149 1.00 89.94 80 ASP A C 1
ATOM 629 O O . ASP A 1 80 ? 11.185 -4.492 -29.884 1.00 89.94 80 ASP A O 1
ATOM 633 N N . GLU A 1 81 ? 9.528 -4.243 -31.377 1.00 92.50 81 GLU A N 1
ATOM 634 C CA . GLU A 1 81 ? 10.384 -3.980 -32.547 1.00 92.50 81 GLU A CA 1
ATOM 635 C C . GLU A 1 81 ? 11.254 -2.731 -32.329 1.00 92.50 81 GLU A C 1
ATOM 637 O O . GLU A 1 81 ? 12.446 -2.721 -32.633 1.00 92.50 81 GLU A O 1
ATOM 642 N N . ILE A 1 82 ? 10.693 -1.685 -31.708 1.00 91.94 82 ILE A N 1
ATOM 643 C CA . ILE A 1 82 ? 11.443 -0.473 -31.343 1.00 91.94 82 ILE A CA 1
ATOM 644 C C . ILE A 1 82 ? 12.527 -0.791 -30.299 1.00 91.94 82 ILE A C 1
ATOM 646 O O . ILE A 1 82 ? 13.615 -0.212 -30.332 1.00 91.94 82 ILE A O 1
ATOM 650 N N . VAL A 1 83 ? 12.253 -1.690 -29.350 1.00 92.25 83 VAL A N 1
ATOM 651 C CA . VAL A 1 83 ? 13.233 -2.096 -28.331 1.00 92.25 83 VAL A CA 1
ATOM 652 C C . VAL A 1 83 ? 14.369 -2.902 -28.961 1.00 92.25 83 VAL A C 1
ATOM 654 O O . VAL A 1 83 ? 15.528 -2.650 -28.633 1.00 92.25 83 VAL A O 1
ATOM 657 N N . GLU A 1 84 ? 14.067 -3.813 -29.881 1.00 92.56 84 GLU A N 1
ATOM 658 C CA . GLU A 1 84 ? 15.067 -4.592 -30.620 1.00 92.56 84 GLU A CA 1
ATOM 659 C C . GLU A 1 84 ? 15.941 -3.698 -31.507 1.00 92.56 84 GLU A C 1
ATOM 661 O O . GLU A 1 84 ? 17.170 -3.782 -31.445 1.00 92.56 84 GLU A O 1
ATOM 666 N N . ALA A 1 85 ? 15.333 -2.753 -32.231 1.00 92.56 85 ALA A N 1
ATOM 667 C CA . ALA A 1 85 ? 16.059 -1.763 -33.022 1.00 92.56 85 ALA A CA 1
ATOM 668 C C . ALA A 1 85 ? 16.995 -0.902 -32.153 1.00 92.56 85 ALA A C 1
ATOM 670 O O . ALA A 1 85 ? 18.123 -0.601 -32.546 1.00 92.56 85 ALA A O 1
ATOM 671 N N . LEU A 1 86 ? 16.571 -0.528 -30.942 1.00 93.00 86 LEU A N 1
ATOM 672 C CA . LEU A 1 86 ? 17.414 0.212 -29.996 1.00 93.00 86 LEU A CA 1
ATOM 673 C C . LEU A 1 86 ? 18.591 -0.615 -29.465 1.00 93.00 86 LEU A C 1
ATOM 675 O O . LEU A 1 86 ? 19.651 -0.052 -29.193 1.00 93.00 86 LEU A O 1
ATOM 679 N N . ILE A 1 87 ? 18.408 -1.924 -29.293 1.00 92.81 87 ILE A N 1
ATOM 680 C CA . ILE A 1 87 ? 19.471 -2.837 -28.865 1.00 92.81 87 ILE A CA 1
ATOM 681 C C . ILE A 1 87 ? 20.506 -2.994 -29.982 1.00 92.81 87 ILE A C 1
ATOM 683 O O . ILE A 1 87 ? 21.697 -2.837 -29.716 1.00 92.81 87 ILE A O 1
ATOM 687 N N . ALA A 1 88 ? 20.054 -3.209 -31.220 1.00 92.06 88 ALA A N 1
ATOM 688 C CA . ALA A 1 88 ? 20.922 -3.356 -32.387 1.00 92.06 88 ALA A CA 1
ATOM 689 C C . ALA A 1 88 ? 21.776 -2.101 -32.657 1.00 92.06 88 ALA A C 1
ATOM 691 O O . ALA A 1 88 ? 22.939 -2.209 -33.028 1.00 92.06 88 ALA A O 1
ATOM 692 N N . ASN A 1 89 ? 21.231 -0.904 -32.408 1.00 92.94 89 ASN A N 1
ATOM 693 C CA . ASN A 1 89 ? 21.914 0.378 -32.631 1.00 92.94 89 ASN A CA 1
ATOM 694 C C . ASN A 1 89 ? 22.706 0.899 -31.411 1.00 92.94 89 ASN A C 1
ATOM 696 O O . ASN A 1 89 ? 23.090 2.072 -31.370 1.00 92.94 89 ASN A O 1
ATOM 700 N N . SER A 1 90 ? 22.918 0.074 -30.379 1.00 90.25 90 SER A N 1
ATOM 701 C CA . SER A 1 90 ? 23.619 0.476 -29.155 1.00 90.25 90 SER A CA 1
ATOM 702 C C . SER A 1 90 ? 25.014 -0.147 -29.069 1.00 90.25 90 SER A C 1
ATOM 704 O O . SER A 1 90 ? 25.176 -1.269 -28.589 1.00 90.25 90 SER A O 1
ATOM 706 N N . ALA A 1 91 ? 26.050 0.643 -29.361 1.00 87.06 91 ALA A N 1
ATOM 707 C CA . ALA A 1 91 ? 27.456 0.213 -29.330 1.00 87.06 91 ALA A CA 1
ATOM 708 C C . ALA A 1 91 ? 27.956 -0.255 -27.943 1.00 87.06 91 ALA A C 1
ATOM 710 O O . ALA A 1 91 ? 28.968 -0.945 -27.823 1.00 87.06 91 ALA A O 1
ATOM 711 N N . THR A 1 92 ? 27.263 0.130 -26.866 1.00 86.56 92 THR A N 1
ATOM 712 C CA . THR A 1 92 ? 27.617 -0.246 -25.483 1.00 86.56 92 THR A CA 1
ATOM 713 C C . THR A 1 92 ? 26.811 -1.423 -24.941 1.00 86.56 92 THR A C 1
ATOM 715 O O . THR A 1 92 ? 27.037 -1.815 -23.799 1.00 86.56 92 THR A O 1
ATOM 718 N N . PHE A 1 93 ? 25.842 -1.962 -25.690 1.00 87.00 93 PHE A N 1
ATOM 719 C CA . PHE A 1 93 ? 24.900 -2.941 -25.137 1.00 87.00 93 PHE A CA 1
ATOM 720 C C . PHE A 1 93 ? 25.574 -4.281 -24.834 1.00 87.00 93 PHE A C 1
ATOM 722 O O . PHE A 1 93 ? 25.444 -4.783 -23.722 1.00 87.00 93 PHE A O 1
ATOM 729 N N . GLU A 1 94 ? 26.365 -4.802 -25.769 1.00 86.50 94 GLU A N 1
ATOM 730 C CA . GLU A 1 94 ? 27.063 -6.086 -25.616 1.00 86.50 94 GLU A CA 1
ATOM 731 C C . GLU A 1 94 ? 28.134 -6.052 -24.517 1.00 86.50 94 GLU A C 1
ATOM 733 O O . GLU A 1 94 ? 28.326 -7.022 -23.792 1.00 86.50 94 GLU A O 1
ATOM 738 N N . LYS A 1 95 ? 28.786 -4.897 -24.321 1.00 86.94 95 LYS A N 1
ATOM 739 C CA . LYS A 1 95 ? 29.827 -4.707 -23.294 1.00 86.94 95 LYS A CA 1
ATOM 740 C C . LYS A 1 95 ? 29.280 -4.684 -21.862 1.00 86.94 95 LYS A C 1
ATOM 742 O O . LYS A 1 95 ? 30.062 -4.752 -20.912 1.00 86.94 95 LYS A O 1
ATOM 747 N N . LYS A 1 96 ? 27.964 -4.526 -21.691 1.00 86.31 96 LYS A N 1
ATOM 748 C CA . LYS A 1 96 ? 27.305 -4.454 -20.379 1.00 86.31 96 LYS A CA 1
ATOM 749 C C . LYS A 1 96 ? 27.130 -5.841 -19.774 1.00 86.31 96 LYS A C 1
ATOM 751 O O . LYS A 1 96 ? 26.934 -6.820 -20.485 1.00 86.31 96 LYS A O 1
ATOM 756 N N . THR A 1 97 ? 27.097 -5.886 -18.443 1.00 86.94 97 THR A N 1
ATOM 757 C CA . THR A 1 97 ? 26.753 -7.103 -17.697 1.00 86.94 97 THR A CA 1
ATOM 758 C C . THR A 1 97 ? 25.330 -7.566 -18.036 1.00 86.94 97 THR A C 1
ATOM 760 O O . THR A 1 97 ? 24.465 -6.734 -18.318 1.00 86.94 97 THR A O 1
ATOM 763 N N . LEU A 1 98 ? 25.048 -8.869 -17.934 1.00 83.62 98 LEU A N 1
ATOM 764 C CA . LEU A 1 98 ? 23.711 -9.438 -18.189 1.00 83.62 98 LEU A CA 1
ATOM 765 C C . LEU A 1 98 ? 22.615 -8.743 -17.374 1.00 83.62 98 LEU A C 1
ATOM 767 O O . LEU A 1 98 ? 21.572 -8.366 -17.902 1.00 83.62 98 LEU A O 1
ATOM 771 N N . PHE A 1 99 ? 22.893 -8.480 -16.096 1.00 81.81 99 PHE A N 1
ATOM 772 C CA . PHE A 1 99 ? 21.985 -7.742 -15.222 1.00 81.81 99 PHE A CA 1
ATOM 773 C C . PHE A 1 99 ? 21.696 -6.325 -15.744 1.00 81.81 99 PHE A C 1
ATOM 775 O O . PHE A 1 99 ? 20.565 -5.844 -15.694 1.00 81.81 99 PHE A O 1
ATOM 782 N N . SER A 1 100 ? 22.708 -5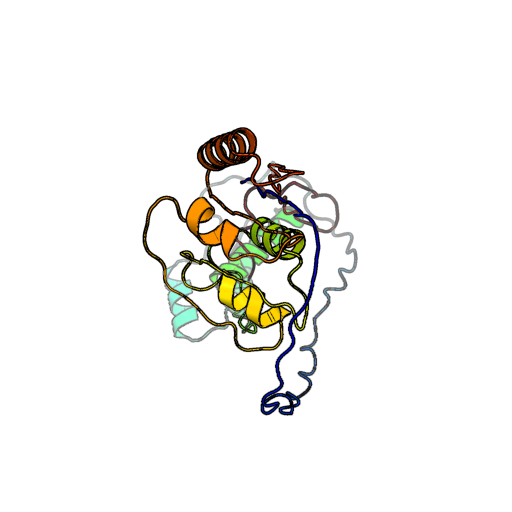.644 -16.285 1.00 84.00 100 SER A N 1
ATOM 783 C CA . SER A 1 100 ? 22.560 -4.298 -16.849 1.00 84.00 100 SER A CA 1
ATOM 784 C C . SER A 1 100 ? 21.834 -4.314 -18.198 1.00 84.00 100 SER A C 1
ATOM 786 O O . SER A 1 100 ? 21.078 -3.385 -18.489 1.00 84.00 100 SER A O 1
ATOM 788 N N . GLN A 1 101 ? 22.035 -5.361 -19.005 1.00 88.50 101 GLN A N 1
ATOM 789 C CA . GLN A 1 101 ? 21.294 -5.597 -20.246 1.00 88.50 101 GLN A CA 1
ATOM 790 C C . GLN A 1 101 ? 19.805 -5.812 -19.954 1.00 88.50 101 GLN A C 1
ATOM 792 O O . GLN A 1 101 ? 18.965 -5.146 -20.557 1.00 88.50 101 GLN A O 1
ATOM 797 N N . GLU A 1 102 ? 19.471 -6.653 -18.974 1.00 86.56 102 GLU A N 1
ATOM 798 C CA . GLU A 1 102 ? 18.081 -6.928 -18.603 1.00 86.56 102 GLU A CA 1
ATOM 799 C C . GLU A 1 102 ? 17.390 -5.689 -18.020 1.00 86.56 102 GLU A C 1
ATOM 801 O O . GLU A 1 102 ? 16.294 -5.320 -18.441 1.00 86.56 102 GLU A O 1
ATOM 806 N N . ARG A 1 103 ? 18.070 -4.933 -17.147 1.00 87.44 103 ARG A N 1
ATOM 807 C CA . ARG A 1 103 ? 17.549 -3.638 -16.669 1.00 87.44 103 ARG A CA 1
ATOM 808 C C . ARG A 1 103 ? 17.317 -2.646 -17.806 1.00 87.44 103 ARG A C 1
ATOM 810 O O . ARG A 1 103 ? 16.342 -1.894 -17.768 1.00 87.44 103 ARG A O 1
ATOM 817 N N . TYR A 1 104 ? 18.198 -2.619 -18.806 1.00 90.19 104 TYR A N 1
ATOM 818 C CA . TYR A 1 104 ? 18.019 -1.781 -19.988 1.00 90.19 104 TYR A CA 1
ATOM 819 C C . TYR A 1 104 ? 16.788 -2.218 -20.792 1.00 90.19 104 TYR A C 1
ATOM 821 O O . TYR A 1 104 ? 15.968 -1.362 -21.127 1.00 90.19 104 TYR A O 1
ATOM 829 N N . ARG A 1 105 ? 16.611 -3.526 -21.029 1.00 90.56 105 ARG A N 1
ATOM 830 C CA . ARG A 1 105 ? 15.428 -4.089 -21.701 1.00 90.56 105 ARG A CA 1
ATOM 831 C C . ARG A 1 105 ? 14.141 -3.720 -20.976 1.00 90.56 105 ARG A C 1
ATOM 833 O O . ARG A 1 105 ? 13.290 -3.079 -21.584 1.00 90.56 105 ARG A O 1
ATOM 840 N N . VAL A 1 106 ? 14.039 -3.997 -19.675 1.00 88.25 106 VAL A N 1
ATOM 841 C CA . VAL A 1 106 ? 12.859 -3.665 -18.855 1.00 88.25 106 VAL A CA 1
ATOM 842 C C . VAL A 1 106 ? 12.545 -2.165 -18.908 1.00 88.25 106 VAL A C 1
ATOM 844 O O . VAL A 1 106 ? 11.396 -1.770 -19.109 1.00 88.25 106 VAL A O 1
ATOM 847 N N . LYS A 1 107 ? 13.565 -1.299 -18.810 1.00 90.44 107 LYS A N 1
ATOM 848 C CA . LYS A 1 107 ? 13.393 0.162 -18.906 1.00 90.44 107 LYS A CA 1
ATOM 849 C C . LYS A 1 107 ? 12.844 0.597 -20.269 1.00 90.44 107 LYS A C 1
ATOM 851 O O . LYS A 1 107 ? 12.008 1.499 -20.332 1.00 90.44 107 LYS A O 1
ATOM 856 N N . LYS A 1 108 ? 13.327 0.002 -21.364 1.00 92.44 108 LYS A N 1
ATOM 857 C CA . LYS A 1 108 ? 12.894 0.345 -22.727 1.00 92.44 108 LYS A CA 1
ATOM 858 C C . LYS A 1 108 ? 11.521 -0.247 -23.041 1.00 92.44 108 LYS A C 1
ATOM 860 O O . LYS A 1 108 ? 10.670 0.493 -23.524 1.00 92.44 108 LYS A O 1
ATOM 865 N N . GLN A 1 109 ? 11.253 -1.492 -22.662 1.00 90.38 109 GLN A N 1
ATOM 866 C CA . GLN A 1 109 ? 9.923 -2.100 -22.751 1.00 90.38 109 GLN A CA 1
ATOM 867 C C . GLN A 1 109 ? 8.880 -1.260 -22.011 1.00 90.38 109 GLN A C 1
ATOM 869 O O . GLN A 1 109 ? 7.864 -0.903 -22.594 1.00 90.38 109 GLN A O 1
ATOM 874 N N . LYS A 1 110 ? 9.169 -0.803 -20.786 1.00 89.25 110 LYS A N 1
ATOM 875 C CA . LYS A 1 110 ? 8.261 0.089 -20.048 1.00 89.25 110 LYS A CA 1
ATOM 876 C C . LYS A 1 110 ? 7.941 1.394 -20.797 1.00 89.25 110 LYS A C 1
ATOM 878 O O . LYS A 1 110 ? 6.838 1.918 -20.672 1.00 89.25 110 LYS A O 1
ATOM 883 N N . LYS A 1 111 ? 8.893 1.930 -21.570 1.00 89.94 111 LYS A N 1
ATOM 884 C CA . LYS A 1 111 ? 8.740 3.190 -22.319 1.00 89.94 111 LYS A CA 1
ATOM 885 C C . LYS A 1 111 ? 8.064 3.017 -23.687 1.00 89.94 111 LYS A C 1
ATOM 887 O O . LYS A 1 111 ? 7.347 3.918 -24.124 1.00 89.94 111 LYS A O 1
ATOM 892 N N . TYR A 1 112 ? 8.343 1.922 -24.389 1.00 89.50 112 TYR A N 1
ATOM 893 C CA . TYR A 1 112 ? 7.947 1.725 -25.790 1.00 89.50 112 TYR A CA 1
ATOM 894 C C . TYR A 1 112 ? 6.851 0.670 -25.978 1.00 89.50 112 TYR A C 1
ATOM 896 O O . TYR A 1 112 ? 6.091 0.777 -26.933 1.00 89.50 112 TYR A O 1
ATOM 904 N N . ALA A 1 113 ? 6.708 -0.270 -25.044 1.00 89.19 113 ALA A N 1
ATOM 905 C CA . ALA A 1 113 ? 5.695 -1.324 -25.026 1.00 89.19 113 ALA A CA 1
ATOM 906 C C . ALA A 1 113 ? 4.942 -1.366 -23.671 1.00 89.19 113 ALA A C 1
ATOM 908 O O . ALA A 1 113 ? 5.005 -2.368 -22.951 1.00 89.19 113 ALA A O 1
ATOM 909 N N . PRO A 1 114 ? 4.245 -0.283 -23.262 1.00 87.00 114 PRO A N 1
ATOM 910 C CA . PRO A 1 114 ? 3.476 -0.295 -22.022 1.00 87.00 114 PRO A CA 1
ATOM 911 C C . PRO A 1 114 ? 2.329 -1.310 -22.111 1.00 87.00 114 PRO A C 1
ATOM 913 O O . PRO A 1 114 ? 1.529 -1.293 -23.045 1.00 87.00 114 PRO A O 1
ATOM 916 N N . ARG A 1 115 ? 2.230 -2.189 -21.112 1.00 84.56 115 ARG A N 1
ATOM 917 C CA . ARG A 1 115 ? 1.157 -3.185 -21.001 1.00 84.56 115 ARG A CA 1
ATOM 918 C C . ARG A 1 115 ? 0.147 -2.710 -19.969 1.00 84.56 115 ARG A C 1
ATOM 920 O O . ARG A 1 115 ? 0.513 -2.472 -18.822 1.00 84.56 115 ARG A O 1
ATOM 927 N N . VAL A 1 116 ? -1.117 -2.597 -20.369 1.00 86.88 116 VAL A N 1
ATOM 928 C CA . VAL A 1 116 ? -2.219 -2.263 -19.459 1.00 86.88 116 VAL A CA 1
ATOM 929 C C . VAL A 1 116 ? -2.944 -3.548 -19.094 1.00 86.88 116 VAL A C 1
ATOM 931 O O . VAL A 1 116 ? -3.407 -4.279 -19.969 1.00 86.88 116 VAL A O 1
ATOM 934 N N . LEU A 1 117 ? -3.037 -3.830 -17.798 1.00 84.50 117 LEU A N 1
ATOM 935 C CA . LEU A 1 117 ? -3.779 -4.971 -17.286 1.00 84.50 117 LEU A CA 1
ATOM 936 C C . LEU A 1 117 ? -5.071 -4.480 -16.640 1.00 84.50 117 LEU A C 1
ATOM 938 O O . LEU A 1 117 ? -5.045 -3.850 -15.585 1.00 84.50 117 LEU A O 1
ATOM 942 N N . LEU A 1 118 ? -6.210 -4.807 -17.249 1.00 83.94 118 LEU A N 1
ATOM 943 C CA . LEU A 1 118 ? -7.501 -4.540 -16.629 1.00 83.94 118 LEU A CA 1
ATOM 944 C C . LEU A 1 118 ? -7.643 -5.419 -15.378 1.00 83.94 118 LEU A C 1
ATOM 946 O O . LEU A 1 118 ? -7.625 -6.650 -15.451 1.00 83.94 118 LEU A O 1
ATOM 950 N N . ARG A 1 119 ? -7.780 -4.782 -14.215 1.00 77.38 119 ARG A N 1
ATOM 951 C CA . ARG A 1 119 ? -8.039 -5.454 -12.940 1.00 77.38 119 ARG A CA 1
ATOM 952 C C . ARG A 1 119 ? -9.459 -5.173 -12.483 1.00 77.38 119 ARG A C 1
ATOM 954 O O . ARG A 1 119 ? -10.037 -4.135 -12.790 1.00 77.38 119 ARG A O 1
ATOM 961 N N . ARG A 1 120 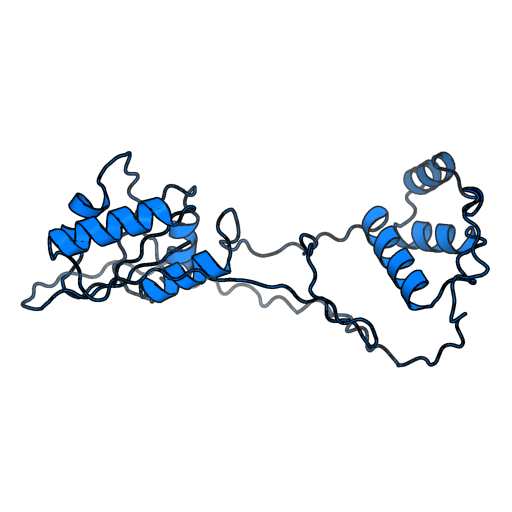? -10.009 -6.116 -11.720 1.00 76.69 120 ARG A N 1
ATOM 962 C CA . ARG A 1 120 ? -11.273 -5.898 -11.018 1.00 76.69 120 ARG A CA 1
ATOM 963 C C . ARG A 1 120 ? -11.100 -4.735 -10.033 1.00 76.69 120 ARG A C 1
ATOM 965 O O . ARG A 1 120 ? -10.027 -4.640 -9.428 1.00 76.69 120 ARG A O 1
ATOM 972 N N . PRO A 1 121 ? -12.106 -3.861 -9.880 1.00 69.50 121 PRO A N 1
ATOM 973 C CA . PRO A 1 121 ? -12.046 -2.800 -8.889 1.00 69.50 121 PRO A CA 1
ATOM 974 C C . PRO A 1 121 ? -11.954 -3.425 -7.492 1.00 69.50 121 PRO A C 1
ATOM 976 O O . PRO A 1 121 ? -12.738 -4.304 -7.156 1.00 69.50 121 PRO A O 1
ATOM 979 N N . PHE A 1 122 ? -10.974 -2.982 -6.707 1.00 67.00 122 PHE A N 1
ATOM 980 C CA . PHE A 1 122 ? -10.792 -3.343 -5.299 1.00 67.00 122 PHE A CA 1
ATOM 981 C C . PHE A 1 122 ? -10.539 -2.064 -4.500 1.00 67.00 122 PHE A C 1
ATOM 983 O O . PHE A 1 122 ? -9.947 -1.112 -5.025 1.00 67.00 122 PHE A O 1
ATOM 990 N N . ALA A 1 123 ? -10.933 -2.051 -3.226 1.00 64.44 123 ALA A N 1
ATOM 991 C CA . ALA A 1 123 ? -10.702 -0.941 -2.302 1.00 64.44 123 ALA A CA 1
ATOM 992 C C . ALA A 1 123 ? -9.198 -0.775 -1.981 1.00 64.44 123 ALA A C 1
ATOM 994 O O . ALA A 1 123 ? -8.695 -1.232 -0.960 1.00 64.44 123 ALA A O 1
ATOM 995 N N . ARG A 1 124 ? -8.443 -0.164 -2.904 1.00 64.06 124 ARG A N 1
ATOM 996 C CA . ARG A 1 124 ? -6.977 0.013 -2.824 1.00 64.06 124 ARG A CA 1
ATOM 997 C C . ARG A 1 124 ? -6.505 1.460 -2.981 1.00 64.06 124 ARG A C 1
ATOM 999 O O . ARG A 1 124 ? -5.321 1.689 -3.209 1.00 64.06 124 ARG A O 1
ATOM 1006 N N . ARG A 1 125 ? -7.401 2.448 -2.939 1.00 56.69 125 ARG A N 1
ATOM 1007 C CA . ARG A 1 125 ? -7.040 3.847 -3.224 1.00 56.69 125 ARG A CA 1
ATOM 1008 C C . ARG A 1 125 ? -6.933 4.640 -1.906 1.00 56.69 125 ARG A C 1
ATOM 1010 O O . ARG A 1 125 ? -7.701 4.414 -0.985 1.00 56.69 125 ARG A O 1
ATOM 1017 N N . PHE A 1 126 ? -5.952 5.536 -1.804 1.00 65.00 126 PHE A N 1
ATOM 1018 C CA . PHE A 1 126 ? -5.712 6.510 -0.715 1.00 65.00 126 PHE A CA 1
ATOM 1019 C C . PHE A 1 126 ? -5.240 6.015 0.668 1.00 65.00 126 PHE A C 1
ATOM 1021 O O . PHE A 1 126 ? -4.271 6.577 1.177 1.00 65.00 126 PHE A O 1
ATOM 1028 N N . MET A 1 127 ? -5.840 4.991 1.283 1.00 72.94 127 MET A N 1
ATOM 1029 C CA . MET A 1 127 ? -5.295 4.406 2.525 1.00 72.94 127 MET A CA 1
ATOM 1030 C C . MET A 1 127 ? -4.246 3.338 2.190 1.00 72.94 127 MET A C 1
ATOM 1032 O O . MET A 1 127 ? -4.416 2.583 1.230 1.00 72.94 127 MET A O 1
ATOM 1036 N N . ARG A 1 128 ? -3.158 3.245 2.972 1.00 83.44 128 ARG A N 1
ATOM 1037 C CA . ARG A 1 128 ? -2.210 2.133 2.805 1.00 83.44 128 ARG A CA 1
ATOM 1038 C C . ARG A 1 128 ? -2.932 0.803 3.061 1.00 83.44 128 ARG A C 1
ATOM 1040 O O . ARG A 1 128 ? -3.736 0.696 3.986 1.00 83.44 128 ARG A O 1
ATOM 1047 N N . VAL A 1 129 ? -2.653 -0.202 2.229 1.00 85.25 129 VAL A N 1
ATOM 1048 C CA . VAL A 1 129 ? -3.372 -1.491 2.245 1.00 85.25 129 VAL A CA 1
ATOM 1049 C C . VAL A 1 129 ? -3.189 -2.228 3.576 1.00 85.25 129 VAL A C 1
ATOM 1051 O O . VAL A 1 129 ? -4.126 -2.850 4.068 1.00 85.25 129 VAL A O 1
ATOM 1054 N N . ASP A 1 130 ? -2.011 -2.119 4.187 1.00 87.94 130 ASP A N 1
ATOM 1055 C CA . ASP A 1 130 ? -1.707 -2.655 5.514 1.00 87.94 130 ASP A CA 1
ATOM 1056 C C . ASP A 1 130 ? -2.560 -1.987 6.605 1.00 87.94 130 ASP A C 1
ATOM 1058 O O . ASP A 1 130 ? -3.210 -2.684 7.382 1.00 87.94 130 ASP A O 1
ATOM 1062 N N . ALA A 1 131 ? -2.644 -0.655 6.612 1.00 89.00 131 ALA A N 1
ATOM 1063 C CA . ALA A 1 131 ? -3.468 0.101 7.554 1.00 89.00 131 ALA A CA 1
ATOM 1064 C C . ALA A 1 131 ? -4.964 -0.215 7.409 1.00 89.00 131 ALA A C 1
ATOM 1066 O O . ALA A 1 131 ? -5.636 -0.449 8.413 1.00 89.00 131 ALA A O 1
ATOM 1067 N N . LEU A 1 132 ? -5.467 -0.299 6.173 1.00 88.69 132 LEU A N 1
ATOM 1068 C CA . LEU A 1 132 ? -6.852 -0.692 5.904 1.00 88.69 132 LEU A CA 1
ATOM 1069 C C . LEU A 1 132 ? -7.127 -2.122 6.386 1.00 88.69 132 LEU A C 1
ATOM 1071 O O . LEU A 1 132 ? -8.129 -2.373 7.049 1.00 88.69 132 LEU A O 1
ATOM 1075 N N . SER A 1 133 ? -6.222 -3.061 6.097 1.00 89.38 133 SER A N 1
ATOM 1076 C CA . SER A 1 133 ? -6.372 -4.451 6.536 1.00 89.38 133 S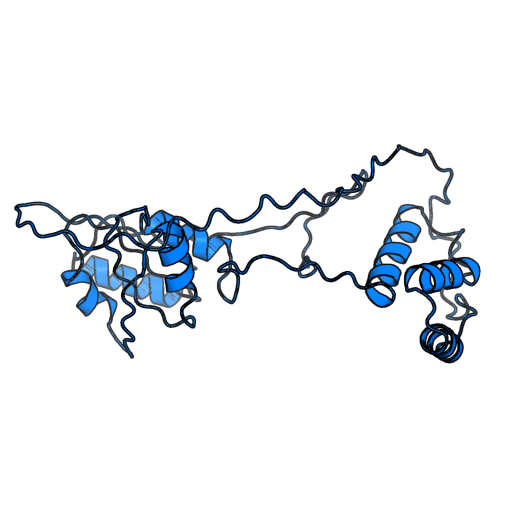ER A CA 1
ATOM 1077 C C . SER A 1 133 ? -6.380 -4.576 8.060 1.00 89.38 133 SER A C 1
ATOM 1079 O O . SER A 1 133 ? -7.213 -5.294 8.609 1.00 89.38 133 SER A O 1
ATOM 1081 N N . LEU A 1 134 ? -5.513 -3.824 8.744 1.00 90.44 134 LEU A N 1
ATOM 1082 C CA . LEU A 1 134 ? -5.438 -3.790 10.197 1.00 90.44 134 LEU A CA 1
ATOM 1083 C C . LEU A 1 134 ? -6.723 -3.215 10.802 1.00 90.44 134 LEU A C 1
ATOM 1085 O O . LEU A 1 134 ? -7.251 -3.788 11.751 1.00 90.44 134 LEU A O 1
ATOM 1089 N N . LEU A 1 135 ? -7.258 -2.138 10.222 1.00 90.44 135 LEU A N 1
ATOM 1090 C CA . LEU A 1 135 ? -8.510 -1.519 10.653 1.00 90.44 135 LEU A CA 1
ATOM 1091 C C . LEU A 1 135 ? -9.691 -2.497 10.556 1.00 90.44 135 LEU A C 1
ATOM 1093 O O . LEU A 1 135 ? -10.421 -2.676 11.528 1.00 90.44 135 LEU A O 1
ATOM 1097 N N . LEU A 1 136 ? -9.838 -3.186 9.420 1.00 88.88 136 LEU A N 1
ATOM 1098 C CA . LEU A 1 136 ? -10.908 -4.169 9.206 1.00 88.88 136 LEU A CA 1
ATOM 1099 C C . LEU A 1 136 ? -10.785 -5.385 10.133 1.00 88.88 136 LEU A C 1
ATOM 1101 O O . LEU A 1 136 ? -11.792 -5.917 10.598 1.00 88.88 136 LEU A O 1
ATOM 1105 N N . CYS A 1 137 ? -9.558 -5.843 10.392 1.00 90.00 137 CYS A N 1
ATOM 1106 C CA . CYS A 1 137 ? -9.305 -6.957 11.304 1.00 90.00 137 CYS A CA 1
ATOM 1107 C C . CYS A 1 137 ? -9.569 -6.573 12.766 1.00 90.00 137 CYS A C 1
ATOM 1109 O O . CYS A 1 137 ? -10.161 -7.359 13.500 1.00 90.00 137 CYS A O 1
ATOM 1111 N N . LEU A 1 138 ? -9.173 -5.371 13.195 1.00 90.44 138 LEU A N 1
ATOM 1112 C CA . LEU A 1 138 ? -9.390 -4.910 14.569 1.00 90.44 138 LEU A CA 1
ATOM 1113 C C . LEU A 1 138 ? -10.846 -4.529 14.845 1.00 90.44 138 LEU A C 1
ATOM 1115 O O . LEU A 1 138 ? -11.312 -4.756 15.957 1.00 90.44 138 LEU A O 1
ATOM 1119 N N . GLY A 1 139 ? -11.571 -4.038 13.836 1.00 87.75 139 GLY A N 1
ATOM 1120 C CA . GLY A 1 139 ? -13.020 -3.827 13.894 1.00 87.75 139 GLY A CA 1
ATOM 1121 C C . GLY A 1 139 ? -13.853 -5.110 13.785 1.00 87.75 139 GLY A C 1
ATOM 1122 O O . GLY A 1 139 ? -15.073 -5.031 13.809 1.00 87.75 139 GLY A O 1
ATOM 1123 N N . ASN A 1 140 ? -13.219 -6.286 13.655 1.00 89.50 140 ASN A N 1
ATOM 1124 C CA . ASN A 1 140 ? -13.884 -7.589 13.528 1.00 89.50 140 ASN A CA 1
ATOM 1125 C C . ASN A 1 140 ? -14.969 -7.634 12.429 1.00 89.50 140 ASN A C 1
ATOM 1127 O O . ASN A 1 140 ? -16.041 -8.213 12.608 1.00 89.50 140 ASN A O 1
ATOM 1131 N N . VAL A 1 141 ? -14.689 -7.016 11.277 1.00 87.56 141 VAL A N 1
ATOM 1132 C CA . VAL A 1 141 ? -15.634 -6.966 10.153 1.00 87.56 141 VAL A CA 1
ATOM 1133 C C . VAL A 1 141 ? -15.744 -8.355 9.523 1.00 87.56 141 VAL A C 1
ATOM 1135 O O . VAL A 1 141 ? -14.794 -8.835 8.892 1.00 87.56 141 VAL A O 1
ATOM 1138 N N . THR A 1 142 ? -16.901 -8.989 9.705 1.00 84.75 142 THR A N 1
ATOM 1139 C CA . THR A 1 142 ? -17.230 -10.357 9.275 1.00 84.75 142 THR A CA 1
ATOM 1140 C C . THR A 1 142 ? -18.628 -10.393 8.662 1.00 84.75 142 THR A C 1
ATOM 1142 O O . THR A 1 142 ? -19.423 -9.498 8.920 1.00 84.75 142 THR A O 1
ATOM 1145 N N . ALA A 1 143 ? -18.930 -11.398 7.836 1.00 81.69 143 ALA A N 1
ATOM 1146 C CA . ALA A 1 143 ? -20.251 -11.528 7.218 1.00 81.69 143 ALA A CA 1
ATOM 1147 C C . ALA A 1 143 ? -21.371 -11.495 8.275 1.00 81.69 143 ALA A C 1
ATOM 1149 O O . ALA A 1 143 ? -21.237 -12.116 9.330 1.00 81.69 143 ALA A O 1
ATOM 1150 N N . ASN A 1 144 ? -22.460 -10.784 7.969 1.00 76.56 144 ASN A N 1
ATOM 1151 C CA . ASN A 1 144 ? -23.612 -10.552 8.852 1.00 76.56 144 ASN A CA 1
ATOM 1152 C C . ASN A 1 144 ? -23.315 -9.741 10.132 1.00 76.56 144 ASN A C 1
ATOM 1154 O O . ASN A 1 144 ? -24.100 -9.792 11.077 1.00 76.56 144 ASN A O 1
ATOM 1158 N N . ALA A 1 145 ? -22.193 -9.019 10.203 1.00 77.06 145 ALA A N 1
ATOM 1159 C CA . ALA A 1 145 ? -21.942 -8.089 11.301 1.00 77.06 145 ALA A CA 1
ATOM 1160 C C . ALA A 1 145 ? -22.646 -6.742 11.062 1.00 77.06 145 ALA A C 1
ATOM 1162 O O . ALA A 1 145 ? -22.496 -6.143 9.995 1.00 77.06 145 ALA A O 1
ATOM 1163 N N . ASP A 1 146 ? -23.320 -6.225 12.090 1.00 80.00 146 ASP A N 1
ATOM 1164 C CA . ASP A 1 146 ? -23.841 -4.856 12.104 1.00 80.00 146 ASP A CA 1
ATOM 1165 C C . ASP A 1 146 ? -22.701 -3.877 12.398 1.00 80.00 146 ASP A C 1
ATOM 1167 O O . ASP A 1 146 ? -22.273 -3.697 13.542 1.00 80.00 146 ASP A O 1
ATOM 1171 N N . VAL A 1 147 ? -22.160 -3.266 11.343 1.00 81.75 147 VAL A N 1
ATOM 1172 C CA . VAL A 1 147 ? -20.997 -2.377 11.439 1.00 81.75 147 VAL A CA 1
ATOM 1173 C C . VAL A 1 147 ? -21.422 -0.923 11.286 1.00 81.75 147 VAL A C 1
ATOM 1175 O O . VAL A 1 147 ? -21.968 -0.522 10.259 1.00 81.75 147 VAL A O 1
ATOM 1178 N N . LEU A 1 148 ? -21.083 -0.106 12.282 1.00 83.94 148 LEU A N 1
ATOM 1179 C CA . LEU A 1 148 ? -21.194 1.346 12.197 1.00 83.94 148 LEU A CA 1
ATOM 1180 C C . LEU A 1 148 ? -19.902 1.936 11.622 1.00 83.94 148 LEU A C 1
ATOM 1182 O O . LEU A 1 148 ? -18.817 1.738 12.170 1.00 83.94 148 LEU A O 1
ATOM 1186 N N . VAL A 1 149 ? -20.019 2.670 10.515 1.00 82.56 149 VAL A N 1
ATOM 1187 C CA . VAL A 1 149 ? -18.878 3.246 9.793 1.00 82.56 149 VAL A CA 1
ATOM 1188 C C . VAL A 1 149 ? -19.052 4.748 9.669 1.00 82.56 149 VAL A C 1
ATOM 1190 O O . VAL A 1 149 ? -20.073 5.223 9.178 1.00 82.56 149 VAL A O 1
ATOM 1193 N N . VAL A 1 150 ? -18.015 5.485 10.060 1.00 82.75 150 VAL A N 1
ATOM 1194 C CA . VAL A 1 150 ? -17.887 6.917 9.785 1.00 82.75 150 VAL A CA 1
ATOM 1195 C C . VAL A 1 150 ? -16.650 7.100 8.917 1.00 82.75 150 VAL A C 1
ATOM 1197 O O . VAL A 1 150 ? -15.531 6.874 9.377 1.00 82.75 150 VAL A O 1
ATOM 1200 N N . ASP A 1 151 ? -16.852 7.466 7.652 1.00 78.69 151 ASP A N 1
ATOM 1201 C CA . ASP A 1 151 ? -15.780 7.573 6.662 1.00 78.69 151 ASP A CA 1
ATOM 1202 C C . ASP A 1 151 ? -15.687 8.992 6.082 1.00 78.69 151 ASP A C 1
ATOM 1204 O O . ASP A 1 151 ? -16.683 9.579 5.673 1.00 78.69 151 ASP A O 1
ATOM 1208 N N . MET A 1 152 ? -14.462 9.520 6.016 1.00 74.56 152 MET A N 1
ATOM 1209 C CA . MET A 1 152 ? -14.111 10.779 5.335 1.00 74.56 152 MET A CA 1
ATOM 1210 C C . MET A 1 152 ? -13.178 10.539 4.136 1.00 74.56 152 MET A C 1
ATOM 1212 O O . MET A 1 152 ? -12.738 11.476 3.476 1.00 74.56 152 MET A O 1
ATOM 1216 N N . VAL A 1 153 ? -12.842 9.279 3.847 1.00 72.19 153 VAL A N 1
ATOM 1217 C CA . VAL A 1 153 ? -11.872 8.833 2.836 1.00 72.19 153 VAL A CA 1
ATOM 1218 C C . VAL A 1 153 ? -12.590 8.467 1.528 1.00 72.19 153 VAL A C 1
ATOM 1220 O O . VAL A 1 153 ? -12.223 7.527 0.824 1.00 72.19 153 VAL A O 1
ATOM 1223 N N . GLY A 1 154 ? -13.652 9.206 1.193 1.00 74.25 154 GLY A N 1
ATOM 1224 C CA . GLY A 1 154 ? -14.371 9.055 -0.075 1.00 74.25 154 GLY A CA 1
ATOM 1225 C C . GLY A 1 154 ? -15.068 7.702 -0.265 1.00 74.25 154 GLY A C 1
ATOM 1226 O O . GLY A 1 154 ? -15.204 7.255 -1.402 1.00 74.25 154 GLY A O 1
ATOM 1227 N N . GLY A 1 155 ? -15.479 7.035 0.821 1.00 77.94 155 GLY A N 1
ATOM 1228 C CA . GLY A 1 155 ? -16.251 5.786 0.784 1.00 77.94 155 GLY A CA 1
ATOM 1229 C C . GLY A 1 155 ? -15.414 4.522 0.576 1.00 77.94 155 GLY A C 1
ATOM 1230 O O . GLY A 1 155 ? -15.963 3.455 0.298 1.00 77.94 155 GLY A O 1
ATOM 1231 N N . ILE A 1 156 ? -14.088 4.609 0.689 1.00 83.56 156 ILE A N 1
ATOM 1232 C CA . ILE A 1 156 ? -13.185 3.466 0.489 1.00 83.56 156 ILE A CA 1
ATOM 1233 C C . ILE A 1 156 ? -13.280 2.486 1.648 1.00 83.56 156 ILE A C 1
ATOM 1235 O O . ILE A 1 156 ? -13.245 1.275 1.420 1.00 83.56 156 ILE A O 1
ATOM 1239 N N . LEU A 1 157 ? -13.435 2.992 2.874 1.00 84.31 157 LEU A N 1
ATOM 1240 C CA . LEU A 1 157 ? -13.646 2.140 4.037 1.00 84.31 157 LEU A CA 1
ATOM 1241 C C . LEU A 1 157 ? -15.004 1.442 3.932 1.00 84.31 157 LEU A C 1
ATOM 1243 O O . LEU A 1 157 ? -15.086 0.228 4.100 1.00 84.31 157 LEU A O 1
ATOM 1247 N N . THR A 1 158 ? -16.038 2.189 3.550 1.00 83.50 158 THR A N 1
ATOM 1248 C CA . THR A 1 158 ? -17.388 1.666 3.302 1.00 83.50 158 THR A CA 1
ATOM 1249 C C . THR A 1 158 ? -17.384 0.577 2.232 1.00 83.50 158 THR A C 1
ATOM 1251 O O . THR A 1 158 ? -17.962 -0.485 2.442 1.00 83.50 158 THR A O 1
ATOM 1254 N N . GLY A 1 159 ? -16.681 0.791 1.115 1.00 81.62 159 GLY A N 1
ATOM 1255 C CA . GLY A 1 159 ? -16.541 -0.204 0.051 1.00 81.62 159 GLY A CA 1
ATOM 1256 C C . GLY A 1 159 ? -15.790 -1.460 0.497 1.00 81.62 159 GLY A C 1
ATOM 1257 O O . GLY A 1 159 ? -16.208 -2.566 0.171 1.00 81.62 159 GLY A O 1
ATOM 1258 N N . ALA A 1 160 ? -14.722 -1.310 1.287 1.00 84.81 160 ALA A N 1
ATOM 1259 C CA . ALA A 1 160 ? -13.965 -2.445 1.819 1.00 84.81 160 ALA A CA 1
ATOM 1260 C C . ALA A 1 160 ? -14.771 -3.269 2.839 1.00 84.81 160 ALA A C 1
ATOM 1262 O O . ALA A 1 160 ? -14.634 -4.491 2.901 1.00 84.81 160 ALA A O 1
ATOM 1263 N N . ILE A 1 161 ? -15.614 -2.605 3.633 1.00 85.38 161 ILE A N 1
ATOM 1264 C CA . ILE A 1 161 ? -16.527 -3.256 4.575 1.00 85.38 161 ILE A CA 1
ATOM 1265 C C . ILE A 1 161 ? -17.640 -3.966 3.807 1.00 85.38 161 ILE A C 1
ATOM 1267 O O . ILE A 1 161 ? -17.845 -5.150 4.038 1.00 85.38 161 ILE A O 1
ATOM 1271 N N . ALA A 1 162 ? -18.271 -3.310 2.830 1.00 82.44 162 ALA A N 1
ATOM 1272 C CA . ALA A 1 162 ? -19.290 -3.925 1.979 1.00 82.44 162 ALA A CA 1
ATOM 1273 C C . ALA A 1 162 ? -18.760 -5.168 1.242 1.00 82.44 162 ALA A C 1
ATOM 1275 O O . ALA A 1 162 ? -19.433 -6.194 1.185 1.00 82.44 162 ALA A O 1
ATOM 1276 N N . GLU A 1 163 ? -17.518 -5.120 0.744 1.00 81.81 163 GLU A N 1
ATOM 1277 C CA . GLU A 1 163 ? -16.862 -6.273 0.114 1.00 81.81 163 GLU A CA 1
ATOM 1278 C C . GLU A 1 163 ? -16.703 -7.460 1.084 1.00 81.81 163 GLU A C 1
ATOM 1280 O O . GLU A 1 163 ? -16.829 -8.612 0.669 1.00 81.81 163 GLU A O 1
ATOM 1285 N N . ARG A 1 164 ? -16.462 -7.199 2.379 1.00 81.31 164 ARG A N 1
ATOM 1286 C CA . ARG A 1 164 ? -16.365 -8.241 3.417 1.00 81.31 164 ARG A CA 1
ATOM 1287 C C . ARG A 1 164 ? -17.713 -8.717 3.953 1.00 81.31 164 ARG A C 1
ATOM 1289 O O . ARG A 1 164 ? -17.823 -9.893 4.290 1.00 81.31 164 ARG A O 1
ATOM 1296 N N . LEU A 1 165 ? -18.695 -7.825 4.074 1.00 77.25 165 LEU A N 1
ATOM 1297 C CA . LEU A 1 165 ? -20.031 -8.150 4.579 1.00 77.25 165 LEU A CA 1
ATOM 1298 C C . LEU A 1 165 ? -20.858 -8.909 3.536 1.00 77.25 165 LEU A C 1
ATOM 1300 O O . LEU A 1 165 ? -21.708 -9.708 3.908 1.00 77.25 165 LEU A O 1
ATOM 1304 N N . GLY A 1 166 ? -20.594 -8.694 2.243 1.00 64.44 166 GLY A N 1
ATOM 1305 C CA . GLY A 1 166 ? -21.386 -9.271 1.155 1.00 64.44 166 GLY A CA 1
ATOM 1306 C C . GLY A 1 166 ? -22.732 -8.570 0.929 1.00 64.44 166 GLY A C 1
ATOM 1307 O O . GLY A 1 166 ? -23.448 -8.941 -0.000 1.00 64.44 166 GLY A O 1
ATOM 1308 N N . GLU A 1 167 ? -23.047 -7.541 1.725 1.00 55.25 167 GLU A N 1
ATOM 1309 C CA . GLU A 1 167 ? -24.305 -6.786 1.715 1.00 55.25 167 GLU A CA 1
ATOM 1310 C C . GLU A 1 167 ? -24.083 -5.257 1.716 1.00 55.25 167 GLU A C 1
ATOM 1312 O O . GLU A 1 167 ? -22.963 -4.757 1.859 1.00 55.25 167 GLU A O 1
ATOM 1317 N N . LEU A 1 168 ? -25.169 -4.508 1.484 1.00 45.44 168 LEU A N 1
ATOM 1318 C CA . LEU A 1 168 ? -25.196 -3.056 1.289 1.00 45.44 168 LEU A CA 1
ATOM 1319 C C . LEU A 1 168 ? -25.094 -2.321 2.643 1.00 45.44 168 LEU A C 1
ATOM 1321 O O . LEU A 1 168 ? -26.066 -2.244 3.387 1.00 45.44 168 LEU A O 1
ATOM 1325 N N . CYS A 1 169 ? -23.929 -1.760 2.970 1.00 43.69 169 CYS A N 1
ATOM 1326 C CA . CYS A 1 169 ? -23.747 -0.983 4.202 1.00 43.69 169 CYS A CA 1
ATOM 1327 C C . CYS A 1 169 ? -24.517 0.347 4.152 1.00 43.69 169 CYS A C 1
ATOM 1329 O O . CYS A 1 169 ? -24.425 1.082 3.164 1.00 43.69 169 CYS A O 1
ATOM 1331 N N . MET A 1 170 ? -25.200 0.713 5.240 1.00 39.91 170 MET A N 1
ATOM 1332 C CA . MET A 1 170 ? -25.763 2.057 5.387 1.00 39.91 170 MET A CA 1
ATOM 1333 C C . MET A 1 170 ? -24.642 3.077 5.612 1.00 39.91 170 MET A C 1
ATOM 1335 O O . MET A 1 170 ? -23.872 2.979 6.565 1.00 39.91 170 MET A O 1
ATOM 1339 N N . HIS A 1 171 ? -24.543 4.060 4.718 1.00 41.25 171 HIS A N 1
ATOM 1340 C CA . HIS A 1 171 ? -23.573 5.145 4.818 1.00 41.25 171 HIS A CA 1
ATOM 1341 C C . HIS A 1 171 ? -24.205 6.350 5.510 1.00 41.25 171 HIS A C 1
ATOM 1343 O O . HIS A 1 171 ? -25.179 6.903 4.999 1.00 41.25 171 HIS A O 1
ATOM 1349 N N . GLN A 1 172 ? -23.636 6.799 6.628 1.00 41.19 172 GLN A N 1
ATOM 1350 C CA . GLN A 1 172 ? -23.993 8.092 7.204 1.00 41.19 172 GLN A CA 1
ATOM 1351 C C . GLN A 1 172 ? -22.820 9.062 7.072 1.00 41.19 172 GLN A C 1
ATOM 1353 O O . GLN A 1 172 ? -21.741 8.840 7.615 1.00 41.19 172 GLN A O 1
ATOM 1358 N N . ASN A 1 173 ? -23.047 10.142 6.321 1.00 34.75 173 ASN A N 1
ATOM 1359 C CA . ASN A 1 173 ? -22.123 11.267 6.236 1.00 34.75 173 ASN A CA 1
ATOM 1360 C C . ASN A 1 173 ? -22.266 12.108 7.503 1.00 34.75 173 ASN A C 1
ATOM 1362 O O . ASN A 1 173 ? -23.289 12.760 7.694 1.00 34.75 173 ASN A O 1
ATOM 1366 N N . TRP A 1 174 ? -21.235 12.113 8.337 1.00 39.62 174 TRP A N 1
ATOM 1367 C CA . TRP A 1 174 ? -21.143 12.993 9.500 1.00 39.62 174 TRP A CA 1
ATOM 1368 C C . TRP A 1 174 ? -20.092 14.068 9.238 1.00 39.62 174 TRP A C 1
ATOM 1370 O O . TRP A 1 174 ? -19.113 13.807 8.551 1.00 39.62 174 TRP A O 1
ATOM 1380 N N . THR A 1 175 ? -20.265 15.278 9.768 1.00 33.59 175 THR A N 1
ATOM 1381 C CA . THR A 1 175 ? -19.278 16.363 9.650 1.00 33.59 175 THR A CA 1
ATOM 1382 C C . THR A 1 175 ? -18.928 16.935 11.025 1.00 33.59 175 THR A C 1
ATOM 1384 O O . THR A 1 175 ? -19.782 17.534 11.662 1.00 33.59 175 THR A O 1
ATOM 1387 N N . HIS A 1 176 ? -17.642 16.805 11.380 1.00 34.97 176 HIS A N 1
ATOM 1388 C CA . HIS A 1 176 ? -16.840 17.515 12.396 1.00 34.97 176 HIS A CA 1
ATOM 1389 C C . HIS A 1 176 ? -17.140 17.360 13.904 1.00 34.97 176 HIS A C 1
ATOM 1391 O O . HIS A 1 176 ? -18.173 17.775 14.401 1.00 34.97 176 HIS A O 1
ATOM 1397 N N . GLY A 1 177 ? -16.081 16.951 14.631 1.00 35.34 177 GLY A N 1
ATOM 1398 C CA . GLY A 1 177 ? -15.743 17.424 15.984 1.00 35.34 177 GLY A CA 1
ATOM 1399 C C . GLY A 1 177 ? -16.324 16.632 17.157 1.00 35.34 177 GLY A C 1
ATOM 1400 O O . GLY A 1 177 ? -17.427 16.905 17.588 1.00 35.34 177 GLY A O 1
ATOM 1401 N N . GLY A 1 178 ? -15.550 15.703 17.736 1.00 54.69 178 GLY A N 1
ATOM 1402 C CA . GLY A 1 178 ? -15.970 14.949 18.935 1.00 54.69 178 GLY A CA 1
ATOM 1403 C C . GLY A 1 178 ? -16.720 13.638 18.664 1.00 54.69 178 GLY A C 1
ATOM 1404 O O . GLY A 1 178 ? -17.169 12.997 19.609 1.00 54.69 178 GLY A O 1
ATOM 1405 N N . ILE A 1 179 ? -16.764 13.202 17.399 1.00 64.19 179 ILE A N 1
ATOM 1406 C CA . ILE A 1 179 ? -17.529 12.048 16.883 1.00 64.19 179 ILE A CA 1
ATOM 1407 C C . ILE A 1 179 ? -17.434 10.811 17.776 1.00 64.19 179 ILE A C 1
ATOM 1409 O O . ILE A 1 179 ? -18.437 10.168 18.042 1.00 64.19 179 ILE A O 1
ATOM 1413 N N . ILE A 1 180 ? -16.243 10.462 18.266 1.00 69.62 180 ILE A N 1
ATOM 1414 C CA . ILE A 1 180 ? -16.064 9.219 19.028 1.00 69.62 180 ILE A CA 1
ATOM 1415 C C . ILE A 1 180 ? -16.903 9.227 20.309 1.00 69.62 180 ILE A C 1
ATOM 1417 O O . ILE A 1 180 ? -17.455 8.193 20.657 1.00 69.62 180 ILE A O 1
ATOM 1421 N N . LYS A 1 181 ? -17.061 10.368 20.988 1.00 69.81 181 LYS A N 1
ATOM 1422 C CA . LYS A 1 181 ? -17.859 10.433 22.223 1.00 69.81 181 LYS A CA 1
ATOM 1423 C C . LYS A 1 181 ? -19.360 10.314 21.961 1.00 69.81 181 LYS A C 1
ATOM 1425 O O . LYS A 1 181 ? -20.076 9.805 22.812 1.00 69.81 181 LYS A O 1
ATOM 1430 N N . GLU A 1 182 ? -19.815 10.749 20.791 1.00 74.44 182 GLU A N 1
ATOM 1431 C CA . GLU A 1 182 ? -21.219 10.661 20.372 1.00 74.44 182 GLU A CA 1
ATOM 1432 C C . GLU A 1 182 ? -21.553 9.296 19.758 1.00 74.44 182 GLU A C 1
ATOM 1434 O O . GLU A 1 182 ? -22.648 8.774 19.944 1.00 74.44 182 GLU A O 1
ATOM 1439 N N . VAL A 1 183 ? -20.590 8.693 19.058 1.00 76.38 183 VAL A N 1
ATOM 1440 C CA . VAL A 1 183 ? -20.746 7.423 18.341 1.00 76.38 183 VAL A CA 1
ATOM 1441 C C . VAL A 1 183 ? -20.512 6.218 19.248 1.00 76.38 183 VAL A C 1
ATOM 1443 O O . VAL A 1 183 ? -21.143 5.182 19.060 1.00 76.38 183 VAL A O 1
ATOM 1446 N N . LEU A 1 184 ? -19.633 6.325 20.249 1.00 76.50 184 LEU A N 1
ATOM 1447 C CA . LEU A 1 184 ? -19.316 5.209 21.143 1.00 76.50 184 LEU A CA 1
ATOM 1448 C C . LEU A 1 184 ? -20.531 4.695 21.943 1.00 76.50 184 LEU A C 1
ATOM 1450 O O . LEU A 1 184 ? -20.666 3.480 22.047 1.00 76.50 184 LEU A O 1
ATOM 1454 N N . PRO A 1 185 ? -21.454 5.544 22.439 1.00 81.19 185 PRO A N 1
ATOM 1455 C CA . PRO A 1 185 ? -22.695 5.082 23.064 1.00 81.19 185 PRO A CA 1
ATOM 1456 C C . PRO A 1 185 ? -23.652 4.336 22.122 1.00 81.19 185 PRO A C 1
ATOM 1458 O O . PRO A 1 185 ? -24.519 3.613 22.604 1.00 81.19 185 PRO A O 1
ATOM 1461 N N . LEU A 1 186 ? -23.525 4.507 20.799 1.00 79.62 186 LEU A N 1
ATOM 1462 C CA . LEU A 1 186 ? -24.355 3.807 19.809 1.00 79.62 186 LEU A CA 1
ATOM 1463 C C . LEU A 1 186 ? -23.869 2.376 19.544 1.00 79.62 186 LEU A C 1
ATOM 1465 O O . LEU A 1 186 ? -24.605 1.569 18.978 1.00 79.62 186 LEU A O 1
ATOM 1469 N N . LEU A 1 187 ? -22.628 2.059 19.919 1.00 78.75 187 LEU A N 1
ATOM 1470 C CA . LEU A 1 187 ? -22.070 0.721 19.774 1.00 78.75 187 LEU A CA 1
ATOM 1471 C C . LEU A 1 187 ? -22.628 -0.212 20.848 1.00 78.75 187 LEU A C 1
ATOM 1473 O O . LEU A 1 187 ? -22.733 0.140 22.024 1.00 78.75 187 LEU A O 1
ATOM 1477 N N . ALA A 1 188 ? -22.933 -1.443 20.438 1.00 78.56 188 ALA A N 1
ATOM 1478 C CA . ALA A 1 188 ? -23.309 -2.491 21.369 1.00 78.56 188 ALA A CA 1
ATOM 1479 C C . ALA A 1 188 ? -22.201 -2.712 22.405 1.00 78.56 188 ALA A C 1
ATOM 1481 O O . ALA A 1 188 ? -21.000 -2.607 22.124 1.00 78.56 188 ALA A O 1
ATOM 1482 N N . PHE A 1 189 ? -22.605 -3.078 23.616 1.00 76.44 189 PHE A N 1
ATOM 1483 C CA . PHE A 1 189 ? -21.640 -3.459 24.624 1.00 76.44 189 PHE A CA 1
ATOM 1484 C C . PHE A 1 189 ? -20.807 -4.653 24.125 1.00 76.44 189 PHE A C 1
ATOM 1486 O O . PHE A 1 189 ? -21.323 -5.572 23.498 1.00 76.44 189 PHE A O 1
ATOM 1493 N N . SER A 1 190 ? -19.503 -4.647 24.390 1.00 82.50 190 SER A N 1
ATOM 1494 C CA . SER A 1 190 ? -18.538 -5.640 23.877 1.00 82.50 190 SER A CA 1
ATOM 1495 C C . SER A 1 190 ? -18.211 -5.547 22.391 1.00 82.50 190 SER A C 1
ATOM 1497 O O . SER A 1 190 ? -17.453 -6.378 21.890 1.00 82.50 190 SER A O 1
ATOM 1499 N N . ALA A 1 191 ? -18.691 -4.519 21.690 1.00 84.50 191 ALA A N 1
ATOM 1500 C CA . ALA A 1 191 ? -18.321 -4.314 20.299 1.00 84.50 191 ALA A CA 1
ATOM 1501 C C . ALA A 1 191 ? -16.869 -3.812 20.173 1.00 84.50 191 ALA A C 1
ATOM 1503 O O . ALA A 1 191 ? -16.489 -2.844 20.843 1.00 84.50 191 ALA A O 1
ATOM 1504 N N . PRO A 1 192 ? -16.051 -4.429 19.300 1.00 88.81 192 PRO A N 1
ATOM 1505 C CA . PRO A 1 192 ? -14.768 -3.870 18.919 1.00 88.81 192 PRO A CA 1
ATOM 1506 C C . PRO A 1 192 ? -14.985 -2.626 18.060 1.00 88.81 192 PRO A C 1
ATOM 1508 O O . PRO A 1 192 ? -15.681 -2.665 17.051 1.00 88.81 192 PRO A O 1
ATOM 1511 N N . PHE A 1 193 ? -14.341 -1.526 18.431 1.00 88.81 193 PHE A N 1
ATOM 1512 C CA . PHE A 1 193 ? -14.222 -0.353 17.573 1.00 88.81 193 PHE A CA 1
ATOM 1513 C C . PHE A 1 193 ? -12.769 -0.175 17.159 1.00 88.81 193 PHE A C 1
ATOM 1515 O O . PHE A 1 193 ? -11.866 -0.622 17.864 1.00 88.81 193 PHE A O 1
ATOM 1522 N N . ALA A 1 194 ? -12.556 0.483 16.024 1.00 89.75 194 ALA A N 1
ATOM 1523 C CA . ALA A 1 194 ? -11.237 0.750 15.486 1.00 89.75 194 ALA A CA 1
ATOM 1524 C C . ALA A 1 194 ? -11.222 2.149 14.860 1.00 89.75 194 ALA A C 1
ATOM 1526 O O . ALA A 1 194 ? -12.090 2.491 14.061 1.00 89.75 194 ALA A O 1
ATOM 1527 N N . VAL A 1 195 ? -10.249 2.975 15.249 1.00 89.56 195 VAL A N 1
ATOM 1528 C CA . VAL A 1 195 ? -10.122 4.366 14.788 1.00 89.56 195 VAL A CA 1
ATOM 1529 C C . VAL A 1 195 ? -8.842 4.500 13.985 1.00 89.56 195 VAL A C 1
ATOM 1531 O O . VAL A 1 195 ? -7.779 4.095 14.451 1.00 89.56 195 VAL A O 1
ATOM 1534 N N . TYR A 1 196 ? -8.940 5.091 12.796 1.00 88.31 196 TYR A N 1
ATOM 1535 C CA . TYR A 1 196 ? -7.793 5.415 11.958 1.00 88.31 196 TYR A CA 1
ATOM 1536 C C . TYR A 1 196 ? -7.539 6.922 11.948 1.00 88.31 196 TYR A C 1
ATOM 1538 O O . TYR A 1 196 ? -8.457 7.724 11.794 1.00 88.31 196 TYR A O 1
ATOM 1546 N N . HIS A 1 197 ? -6.267 7.299 12.046 1.00 87.62 197 HIS A N 1
ATOM 1547 C CA . HIS A 1 197 ? -5.812 8.656 11.779 1.00 87.62 197 HIS A CA 1
ATOM 1548 C C . HIS A 1 197 ? -4.419 8.625 11.138 1.00 87.62 197 HIS A C 1
ATOM 1550 O O . HIS A 1 197 ? -3.594 7.759 11.451 1.00 87.62 197 HIS A O 1
ATOM 1556 N N . GLN A 1 198 ? -4.138 9.589 10.256 1.00 86.94 198 GLN A N 1
ATOM 1557 C CA . GLN A 1 198 ? -2.843 9.700 9.577 1.00 86.94 198 GLN A CA 1
ATOM 1558 C C . GLN A 1 198 ? -1.696 9.903 10.581 1.00 86.94 198 GLN A C 1
ATOM 1560 O O . GLN A 1 198 ? -0.673 9.220 10.516 1.00 86.94 198 GLN A O 1
ATOM 1565 N N . TYR A 1 199 ? -1.899 10.805 11.541 1.00 87.25 199 TYR A N 1
ATOM 1566 C CA . TYR A 1 199 ? -0.949 11.121 12.612 1.00 87.25 199 TYR A CA 1
ATOM 1567 C C . TYR A 1 199 ? -1.264 10.374 13.914 1.00 87.25 199 TYR A C 1
ATOM 1569 O O . TYR A 1 199 ? -2.431 10.245 14.279 1.00 87.25 199 TYR A O 1
ATOM 1577 N N . ALA A 1 200 ? -0.225 9.944 14.639 1.00 88.25 200 ALA A N 1
ATOM 1578 C CA . ALA A 1 200 ? -0.352 9.251 15.927 1.00 88.25 200 ALA A CA 1
ATOM 1579 C C . ALA A 1 200 ? -0.736 10.179 17.092 1.00 88.25 200 ALA A C 1
ATOM 1581 O O . ALA A 1 200 ? -1.440 9.759 18.003 1.00 88.25 200 ALA A O 1
ATOM 1582 N N . SER A 1 201 ? -0.315 11.447 17.046 1.00 88.88 201 SER A N 1
ATOM 1583 C CA . SER A 1 201 ? -0.597 12.446 18.090 1.00 88.88 201 SER A CA 1
ATOM 1584 C C . SER A 1 201 ? -2.092 12.556 18.459 1.00 88.88 201 SER A C 1
ATOM 1586 O O . SER A 1 201 ? -2.411 12.347 19.628 1.00 88.88 201 SER A O 1
ATOM 1588 N N . PRO A 1 202 ? -3.034 12.770 17.518 1.00 89.38 202 PRO A N 1
ATOM 1589 C CA . PRO A 1 202 ? -4.460 12.847 17.853 1.00 89.38 202 PRO A CA 1
ATOM 1590 C C . PRO A 1 202 ? -5.050 11.517 18.338 1.00 89.38 202 PRO A C 1
ATOM 1592 O O . PRO A 1 202 ? -5.986 11.525 19.134 1.00 89.38 202 PRO A O 1
ATOM 1595 N N . LEU A 1 203 ? -4.493 10.372 17.924 1.00 88.31 203 LEU A N 1
ATOM 1596 C CA . LEU A 1 203 ? -4.894 9.065 18.456 1.00 88.31 203 LEU A CA 1
ATOM 1597 C C . LEU A 1 203 ? -4.452 8.892 19.909 1.00 88.31 203 LEU A C 1
ATOM 1599 O O . LEU A 1 203 ? -5.217 8.367 20.709 1.00 88.31 203 LEU A O 1
ATOM 1603 N N . ALA A 1 204 ? -3.258 9.370 20.265 1.00 90.38 204 ALA A N 1
ATOM 1604 C CA . ALA A 1 204 ? -2.780 9.366 21.643 1.00 90.38 204 ALA A CA 1
ATOM 1605 C C . ALA A 1 204 ? -3.639 10.271 22.538 1.00 90.38 204 ALA A C 1
ATOM 1607 O O . ALA A 1 204 ? -4.051 9.852 23.617 1.00 90.38 204 ALA A O 1
ATOM 1608 N N . THR A 1 205 ? -3.986 11.473 22.065 1.00 90.00 205 THR A N 1
ATOM 1609 C CA . THR A 1 205 ? -4.918 12.364 22.774 1.00 90.00 205 THR A CA 1
ATOM 1610 C C . THR A 1 205 ? -6.291 11.713 22.943 1.00 90.00 205 THR A C 1
ATOM 1612 O O . THR A 1 205 ? -6.831 11.709 24.046 1.00 90.00 205 THR A O 1
ATOM 1615 N N . CYS A 1 206 ? -6.831 11.098 21.886 1.00 86.81 206 CYS A N 1
ATOM 1616 C CA . CYS A 1 206 ? -8.102 10.380 21.952 1.00 86.81 206 CYS A CA 1
ATOM 1617 C C . CYS A 1 206 ? -8.053 9.207 22.942 1.00 86.81 206 CYS A C 1
ATOM 1619 O O . CYS A 1 206 ? -8.969 9.039 23.743 1.00 86.81 206 CYS A O 1
ATOM 1621 N N . MET A 1 207 ? -6.982 8.409 22.913 1.00 90.25 207 MET A N 1
ATOM 1622 C CA . MET A 1 207 ? -6.770 7.301 23.844 1.00 90.25 207 MET A CA 1
ATOM 1623 C C . MET A 1 207 ? -6.740 7.800 25.289 1.00 90.25 207 MET A C 1
ATOM 1625 O O . MET A 1 207 ? -7.403 7.217 26.142 1.00 90.25 207 MET A O 1
ATOM 1629 N N . HIS A 1 208 ? -6.045 8.906 25.554 1.00 90.69 208 HIS A N 1
ATOM 1630 C CA . HIS A 1 208 ? -5.997 9.512 26.880 1.00 90.69 208 HIS A CA 1
ATOM 1631 C C . HIS A 1 208 ? -7.380 9.984 27.359 1.00 90.69 208 HIS A C 1
ATOM 1633 O O . HIS A 1 208 ? -7.772 9.690 28.486 1.00 90.69 208 HIS A O 1
ATOM 1639 N N . SER A 1 209 ? -8.166 10.643 26.497 1.00 89.94 209 SER A N 1
ATOM 1640 C CA . SER A 1 209 ? -9.539 11.050 26.834 1.00 89.94 209 SER A CA 1
ATOM 1641 C C . SER A 1 209 ? -10.449 9.855 27.142 1.00 89.94 209 SER A C 1
ATOM 1643 O O . SER A 1 209 ? -11.178 9.886 28.129 1.00 89.94 209 SER A O 1
ATOM 1645 N N . LEU A 1 210 ? -10.363 8.777 26.355 1.00 88.31 210 LEU A N 1
ATOM 1646 C CA . LEU A 1 210 ? -11.149 7.556 26.577 1.00 88.31 210 LEU A CA 1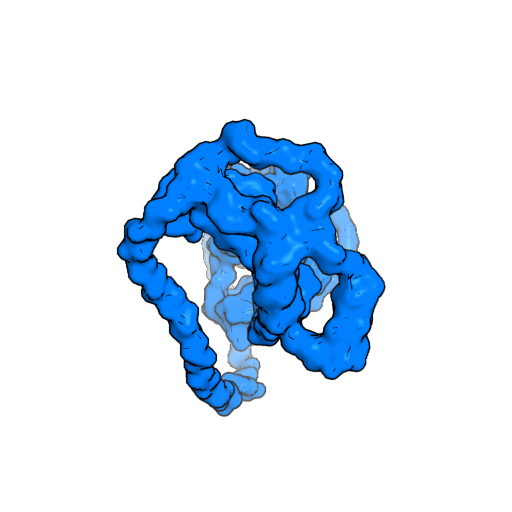
ATOM 1647 C C . LEU A 1 210 ? -10.774 6.839 27.883 1.00 88.31 210 LEU A C 1
ATOM 1649 O O . LEU A 1 210 ? -11.640 6.241 28.524 1.00 88.31 210 LEU A O 1
ATOM 1653 N N . GLN A 1 211 ? -9.502 6.910 28.289 1.00 89.62 211 GLN A N 1
ATOM 1654 C CA . GLN A 1 211 ? -9.025 6.361 29.563 1.00 89.62 211 GLN A CA 1
ATOM 1655 C C . GLN A 1 211 ? -9.554 7.148 30.763 1.00 89.62 211 GLN A C 1
ATOM 1657 O O . GLN A 1 211 ? -9.991 6.535 31.736 1.00 89.62 211 GLN A O 1
ATOM 1662 N N . ILE A 1 212 ? -9.535 8.485 30.693 1.00 91.56 212 ILE A N 1
ATOM 1663 C CA . ILE A 1 212 ? -10.056 9.353 31.761 1.00 91.56 212 ILE A CA 1
ATOM 1664 C C . ILE A 1 212 ? -11.550 9.094 31.974 1.00 91.56 212 ILE A C 1
ATOM 1666 O O . ILE A 1 212 ? -11.994 8.923 33.108 1.00 91.56 212 ILE A O 1
ATOM 1670 N N . GLU A 1 213 ? -12.313 9.023 30.883 1.00 87.44 213 GLU A N 1
ATOM 1671 C CA . GLU A 1 213 ? -13.768 8.833 30.917 1.00 87.44 213 GLU A CA 1
ATOM 1672 C C . GLU A 1 213 ? -14.181 7.377 31.190 1.00 87.44 213 GLU A C 1
ATOM 1674 O O . GLU A 1 213 ? -15.355 7.109 31.425 1.00 87.44 213 GLU A O 1
ATOM 1679 N N . LYS A 1 214 ? -13.228 6.432 31.194 1.00 86.31 214 LYS A N 1
ATOM 1680 C CA . LYS A 1 214 ? -13.452 4.987 31.401 1.00 86.31 214 LYS A CA 1
ATOM 1681 C C . LYS A 1 214 ? -14.475 4.370 30.437 1.00 86.31 214 LYS A C 1
ATOM 1683 O O . LYS A 1 214 ? -15.130 3.386 30.768 1.00 86.31 214 LYS A O 1
ATOM 1688 N N . MET A 1 215 ? -14.570 4.913 29.226 1.00 82.44 215 MET A N 1
ATOM 1689 C CA . MET A 1 215 ? -15.527 4.468 28.206 1.00 82.44 215 MET A CA 1
ATOM 1690 C C . MET A 1 215 ? -15.057 3.223 27.439 1.00 82.44 215 MET A C 1
ATOM 1692 O O . MET A 1 215 ? -15.847 2.566 26.768 1.00 82.44 215 MET A O 1
ATOM 1696 N N . ALA A 1 216 ? -13.764 2.900 27.507 1.00 83.88 216 ALA A N 1
ATOM 1697 C CA . ALA A 1 216 ? -13.164 1.812 26.748 1.00 83.88 216 ALA A CA 1
ATOM 1698 C C . ALA A 1 216 ? -11.990 1.170 27.506 1.00 83.88 216 ALA A C 1
ATOM 1700 O O . ALA A 1 216 ? -11.164 1.846 28.115 1.00 83.88 216 ALA A O 1
ATOM 1701 N N . ILE A 1 217 ? -11.897 -0.154 27.426 1.00 87.19 217 ILE A N 1
ATOM 1702 C CA . ILE A 1 217 ? -10.797 -0.993 27.924 1.00 87.19 217 ILE A CA 1
ATOM 1703 C C . ILE A 1 217 ? -9.910 -1.512 26.781 1.00 87.19 217 ILE A C 1
ATOM 1705 O O . ILE A 1 217 ? -10.345 -1.545 25.641 1.00 87.19 217 ILE A O 1
ATOM 1709 N N . GLY A 1 218 ? -8.678 -1.953 27.047 1.00 85.81 218 GLY A N 1
ATOM 1710 C CA . GLY A 1 218 ? -7.849 -2.622 26.024 1.00 85.81 218 GLY A CA 1
ATOM 1711 C C . GLY A 1 218 ? -7.353 -1.729 24.876 1.00 85.81 218 GLY A C 1
ATOM 1712 O O . GLY A 1 218 ? -6.952 -2.243 23.833 1.00 85.81 218 GLY A O 1
ATOM 1713 N N . LEU A 1 219 ? -7.358 -0.406 25.073 1.00 89.56 219 LEU A N 1
ATOM 1714 C CA . LEU A 1 219 ? -6.906 0.579 24.090 1.00 89.56 219 LEU A CA 1
ATOM 1715 C C . LEU A 1 219 ? -5.431 0.327 23.717 1.00 89.56 219 LEU A C 1
ATOM 1717 O O . LEU A 1 219 ? -4.580 0.184 24.597 1.00 89.56 219 LEU A O 1
ATOM 1721 N N . GLN A 1 220 ? -5.125 0.280 22.422 1.00 90.94 220 GLN A N 1
ATOM 1722 C CA . GLN A 1 220 ? -3.780 0.064 21.873 1.00 90.94 220 GLN A CA 1
ATOM 1723 C C . GLN A 1 220 ? -3.540 1.037 20.714 1.00 90.94 220 GLN A C 1
ATOM 1725 O O . GLN A 1 220 ? -4.485 1.520 20.107 1.00 90.94 220 GLN A O 1
ATOM 1730 N N . ILE A 1 221 ? -2.287 1.354 20.397 1.00 91.38 221 ILE A N 1
ATOM 1731 C C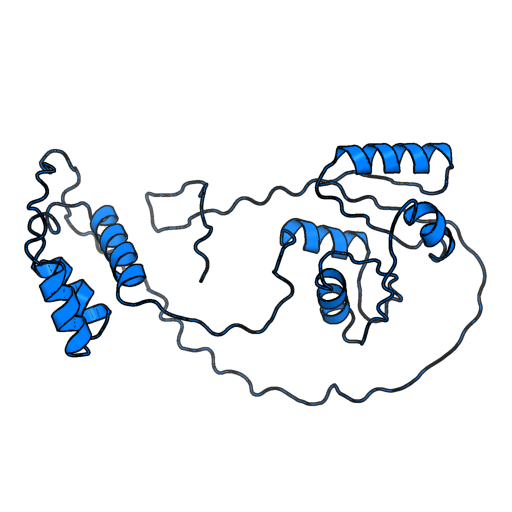A . ILE A 1 221 ? -1.933 2.169 19.227 1.00 91.38 221 ILE A CA 1
ATOM 1732 C C . ILE A 1 221 ? -0.933 1.346 18.420 1.00 91.38 221 ILE A C 1
ATOM 1734 O O . ILE A 1 221 ? 0.222 1.213 18.808 1.00 91.38 221 ILE A O 1
ATOM 1738 N N . SER A 1 222 ? -1.387 0.754 17.316 1.00 89.69 222 SER A N 1
ATOM 1739 C CA . SER A 1 222 ? -0.548 -0.097 16.457 1.00 89.69 222 SER A CA 1
ATOM 1740 C C . SER A 1 222 ? -0.258 0.535 15.102 1.00 89.69 222 SER A C 1
ATOM 1742 O O . SER A 1 222 ? -1.203 0.834 14.374 1.00 89.69 222 SER A O 1
ATOM 1744 N N . GLU A 1 223 ? 1.028 0.648 14.743 1.00 88.06 223 GLU A N 1
ATOM 1745 C CA . GLU A 1 223 ? 1.472 1.157 13.440 1.00 88.06 223 GLU A CA 1
ATOM 1746 C C . GLU A 1 223 ? 2.012 0.055 12.526 1.00 88.06 223 GLU A C 1
ATOM 1748 O O . GLU A 1 223 ? 3.059 -0.523 12.828 1.00 88.06 223 GLU A O 1
ATOM 1753 N N . PRO A 1 224 ? 1.338 -0.245 11.396 1.00 87.88 224 PRO A N 1
ATOM 1754 C CA . PRO A 1 224 ? 1.846 -1.230 10.461 1.00 87.88 224 PRO A CA 1
ATOM 1755 C C . PRO A 1 224 ? 2.953 -0.629 9.585 1.00 87.88 224 PRO A C 1
ATOM 1757 O O . PRO A 1 224 ? 2.833 0.476 9.030 1.00 87.88 224 PRO A O 1
ATOM 1760 N N . TRP A 1 225 ? 4.035 -1.397 9.466 1.00 86.44 225 TRP A N 1
ATOM 1761 C CA . TRP A 1 225 ? 5.173 -1.129 8.595 1.00 86.44 225 TRP A CA 1
ATOM 1762 C C . TRP A 1 225 ? 5.162 -2.145 7.458 1.00 86.44 225 TRP A C 1
ATOM 1764 O O . TRP A 1 225 ? 5.363 -3.338 7.682 1.00 86.44 225 TRP A O 1
ATOM 1774 N N . LEU A 1 226 ? 4.938 -1.672 6.234 1.00 81.81 226 LEU A N 1
ATOM 1775 C CA . LEU A 1 226 ? 4.997 -2.498 5.035 1.00 81.81 226 LEU A CA 1
ATOM 1776 C C . LEU A 1 226 ? 6.310 -2.229 4.298 1.00 81.81 226 LEU A C 1
ATOM 1778 O O . LEU A 1 226 ? 6.602 -1.086 3.946 1.00 81.81 226 LEU A O 1
ATOM 1782 N N . ARG A 1 227 ? 7.092 -3.284 4.052 1.00 83.69 227 ARG A N 1
ATOM 1783 C CA . ARG A 1 227 ? 8.307 -3.230 3.233 1.00 83.69 227 ARG A CA 1
ATOM 1784 C C . ARG A 1 227 ? 8.141 -4.131 2.021 1.00 83.69 227 ARG A C 1
ATOM 1786 O O . ARG A 1 227 ? 7.906 -5.328 2.161 1.00 83.69 227 ARG A O 1
ATOM 1793 N N . GLU A 1 228 ? 8.278 -3.546 0.839 1.00 79.81 228 GLU A N 1
ATOM 1794 C CA . GLU A 1 228 ? 8.303 -4.301 -0.407 1.00 79.81 228 GLU A CA 1
ATOM 1795 C C . GLU A 1 228 ? 9.727 -4.785 -0.695 1.00 79.81 228 GLU A C 1
ATOM 1797 O O . GLU A 1 228 ? 10.707 -4.078 -0.437 1.00 79.81 228 GLU A O 1
ATOM 1802 N N . TYR A 1 229 ? 9.829 -6.007 -1.210 1.00 78.38 229 TYR A N 1
ATOM 1803 C CA . TYR A 1 229 ? 11.092 -6.627 -1.579 1.00 78.38 229 TYR A CA 1
ATOM 1804 C C . TYR A 1 229 ? 11.097 -6.902 -3.072 1.00 78.38 229 TYR A C 1
ATOM 1806 O O . TYR A 1 229 ? 10.143 -7.457 -3.622 1.00 78.38 229 TYR A O 1
ATOM 1814 N N . GLN A 1 230 ? 12.195 -6.522 -3.715 1.00 76.12 230 GLN A N 1
ATOM 1815 C CA . GLN A 1 230 ? 12.462 -6.934 -5.077 1.00 76.12 230 GLN A CA 1
ATOM 1816 C C . GLN A 1 230 ? 13.106 -8.320 -5.034 1.00 76.12 230 GLN A C 1
ATOM 1818 O O . GLN A 1 230 ? 14.229 -8.462 -4.559 1.00 76.12 230 GLN A O 1
ATOM 1823 N N . VAL A 1 231 ? 12.383 -9.322 -5.532 1.00 74.12 231 VAL A N 1
ATOM 1824 C CA . VAL A 1 231 ? 12.881 -10.694 -5.671 1.00 74.12 231 VAL A CA 1
ATOM 1825 C C . VAL A 1 231 ? 13.235 -10.913 -7.138 1.00 74.12 231 VAL A C 1
ATOM 1827 O O . VAL A 1 231 ? 12.354 -10.949 -7.997 1.00 74.12 231 VAL A O 1
ATOM 1830 N N . LEU A 1 232 ? 14.531 -10.996 -7.427 1.00 72.88 232 LEU A N 1
ATOM 1831 C CA . LEU A 1 232 ? 15.086 -11.371 -8.726 1.00 72.88 232 LEU A CA 1
ATOM 1832 C C . LEU A 1 232 ? 15.973 -12.603 -8.539 1.00 72.88 232 LEU A C 1
ATOM 1834 O O . LEU A 1 232 ? 16.433 -12.860 -7.428 1.00 72.88 232 LEU A O 1
ATOM 1838 N N . ALA A 1 233 ? 16.231 -13.343 -9.620 1.00 70.38 233 ALA A N 1
ATOM 1839 C CA . ALA A 1 233 ? 17.238 -14.401 -9.588 1.00 70.38 233 ALA A CA 1
ATOM 1840 C C . ALA A 1 233 ? 18.584 -13.841 -9.061 1.00 70.38 233 ALA A C 1
ATOM 1842 O O . ALA A 1 233 ? 18.876 -12.657 -9.296 1.00 70.38 233 ALA A O 1
ATOM 1843 N N . PRO A 1 234 ? 19.385 -14.646 -8.334 1.00 57.31 234 PRO A N 1
ATOM 1844 C CA . PRO A 1 234 ? 20.633 -14.193 -7.715 1.00 57.31 234 PRO A CA 1
ATOM 1845 C C . PRO A 1 234 ? 21.526 -13.439 -8.718 1.00 57.31 234 PRO A C 1
ATOM 1847 O O . PRO A 1 234 ? 21.563 -13.822 -9.889 1.00 57.31 234 PRO A O 1
ATOM 1850 N N . PRO A 1 235 ? 22.248 -12.369 -8.314 1.00 54.31 235 PRO A N 1
ATOM 1851 C CA . PRO A 1 235 ? 22.708 -12.069 -6.953 1.00 54.31 235 PRO A CA 1
ATOM 1852 C C . PRO A 1 235 ? 22.080 -10.812 -6.305 1.00 54.31 235 PRO A C 1
ATOM 1854 O O . PRO A 1 235 ? 22.692 -10.222 -5.415 1.00 54.31 235 PRO A O 1
ATOM 1857 N N . VAL A 1 236 ? 20.918 -10.327 -6.767 1.00 58.94 236 VAL A N 1
ATOM 1858 C CA . VAL A 1 236 ? 20.392 -9.008 -6.353 1.00 58.94 236 VAL A CA 1
ATOM 1859 C C . VAL A 1 236 ? 19.117 -9.127 -5.519 1.00 58.94 236 VAL A C 1
ATOM 1861 O O . VAL A 1 236 ? 18.010 -9.062 -6.048 1.00 58.94 236 VAL A O 1
ATOM 1864 N N . GLU A 1 237 ? 19.288 -9.202 -4.201 1.00 55.28 237 GLU A N 1
ATOM 1865 C CA . GLU A 1 237 ? 18.214 -9.023 -3.220 1.00 55.28 237 GLU A CA 1
ATOM 1866 C C . GLU A 1 237 ? 18.433 -7.706 -2.480 1.00 55.28 237 GLU A C 1
ATOM 1868 O O . GLU A 1 237 ? 19.441 -7.526 -1.803 1.00 55.28 237 GLU A O 1
ATOM 1873 N N . ASN A 1 238 ? 17.507 -6.756 -2.621 1.00 65.12 238 ASN A N 1
ATOM 1874 C CA . ASN A 1 238 ? 17.588 -5.474 -1.925 1.00 65.12 238 ASN A CA 1
ATOM 1875 C C . ASN A 1 238 ? 16.200 -5.027 -1.446 1.00 65.12 238 ASN A C 1
ATOM 1877 O O . ASN A 1 238 ? 15.207 -5.246 -2.153 1.00 65.12 238 ASN A O 1
ATOM 1881 N N . PRO A 1 239 ? 16.105 -4.344 -0.287 1.00 55.78 239 PRO A N 1
ATOM 1882 C CA . PRO A 1 239 ? 14.901 -3.608 0.077 1.00 55.78 239 PRO A CA 1
ATOM 1883 C C . PRO A 1 239 ? 14.605 -2.579 -1.019 1.00 55.78 239 PRO A C 1
ATOM 1885 O O . PRO A 1 239 ? 15.419 -1.687 -1.268 1.00 55.78 239 PRO A O 1
ATOM 1888 N N . SER A 1 240 ? 13.463 -2.682 -1.697 1.00 58.38 240 SER A N 1
ATOM 1889 C CA . SER A 1 240 ? 13.096 -1.677 -2.692 1.00 58.38 240 SER A CA 1
ATOM 1890 C C . SER A 1 240 ? 12.572 -0.439 -1.964 1.00 58.38 240 SER A C 1
ATOM 1892 O O . SER A 1 240 ? 11.469 -0.465 -1.423 1.00 58.38 240 SER A O 1
ATOM 1894 N N . THR A 1 241 ? 13.339 0.653 -1.939 1.00 44.22 241 THR A N 1
ATOM 1895 C CA . THR A 1 241 ? 12.890 1.943 -1.375 1.00 44.22 241 THR A CA 1
ATOM 1896 C C . THR A 1 241 ? 11.823 2.622 -2.235 1.00 44.22 241 THR A C 1
ATOM 1898 O O . THR A 1 241 ? 11.099 3.480 -1.744 1.00 44.22 241 THR A O 1
ATOM 1901 N N . TYR A 1 242 ? 11.679 2.210 -3.498 1.00 39.50 242 TYR A N 1
ATOM 1902 C CA . TYR A 1 242 ? 10.701 2.751 -4.437 1.00 39.50 242 TYR A CA 1
ATOM 1903 C C . TYR A 1 242 ? 10.209 1.648 -5.377 1.00 39.50 242 TYR A C 1
ATOM 1905 O O . TYR A 1 242 ? 10.696 1.504 -6.493 1.00 39.50 242 TYR A O 1
ATOM 1913 N N . ALA A 1 243 ? 9.231 0.866 -4.926 1.00 37.56 243 ALA A N 1
ATOM 1914 C CA . ALA A 1 243 ? 8.425 0.019 -5.803 1.00 37.56 243 ALA A CA 1
ATOM 1915 C C . ALA A 1 243 ? 7.002 0.587 -5.942 1.00 37.56 243 ALA A C 1
ATOM 1917 O O . ALA A 1 243 ? 6.017 -0.140 -5.930 1.00 37.56 243 ALA A O 1
ATOM 1918 N N . HIS A 1 244 ? 6.883 1.900 -6.173 1.00 34.44 244 HIS A N 1
ATOM 1919 C CA . HIS A 1 244 ? 5.708 2.458 -6.859 1.00 34.44 244 HIS A CA 1
ATOM 1920 C C . HIS A 1 244 ? 5.798 2.169 -8.366 1.00 34.44 244 HIS A C 1
ATOM 1922 O O . HIS A 1 244 ? 5.680 3.046 -9.211 1.00 34.44 244 HIS A O 1
ATOM 1928 N N . GLU A 1 245 ? 6.041 0.910 -8.711 1.00 37.56 245 GLU A N 1
ATOM 1929 C CA . GLU A 1 245 ? 5.946 0.402 -10.072 1.00 37.56 245 GLU A CA 1
ATOM 1930 C C . GLU A 1 245 ? 5.256 -0.961 -10.018 1.00 37.56 245 GLU A C 1
ATOM 1932 O O . GLU A 1 245 ? 5.806 -1.988 -10.401 1.00 37.56 245 GLU A O 1
ATOM 1937 N N . ARG A 1 246 ? 4.030 -0.970 -9.488 1.00 39.91 246 ARG A N 1
ATOM 1938 C CA . ARG A 1 246 ? 3.098 -2.074 -9.705 1.00 39.91 246 ARG A CA 1
ATOM 1939 C C . ARG A 1 246 ? 2.078 -1.645 -10.755 1.00 39.91 246 ARG A C 1
ATOM 1941 O O . ARG A 1 246 ? 1.405 -0.633 -10.583 1.00 39.91 246 ARG A O 1
ATOM 1948 N N . PHE A 1 247 ? 2.087 -2.425 -11.831 1.00 35.38 247 PHE A N 1
ATOM 1949 C CA . PHE A 1 247 ? 1.163 -2.504 -12.962 1.00 35.38 247 PHE A CA 1
ATOM 1950 C C . PHE A 1 247 ? -0.307 -2.236 -12.631 1.00 35.38 247 PHE A C 1
ATOM 1952 O O . PHE A 1 247 ? -0.775 -2.737 -11.579 1.00 35.38 247 PHE A O 1
#

Sequence (247 aa):
MGVVRSQMLIWPTIHYGEILQKCWNSRWPSWSKAPVSGNSLEEKDVDGSKYNRAIVDNNTAQSLTSEDIGEMRRQGAKGDEIVEALIANSATFEKKTLFSQERYRVKKQKKYAPRVLLRRPFARRFMRVDALSLLLCLGNVTANADVLVVDMVGGILTGAIAERLGELCMHQNWTHGGIIKEVLPLLAFSAPFAVYHQYASPLATCMHSLQIEKMAIGLQISEPWLREYQVLAPPVENPSTYAHERF

Foldseek 3Di:
DWKWKFFFDDDDDDDDDDDDDDDPPPPDPPPDPDPPPPPPPDPPPDPAQPDCPPPDPPVPQAVDDPVNVVVCVVVVPALVVSLVVRCVRGNCLRNDGPVVNVVSSVVSCVVRPPDDDDDDDALPPDDHPQLLVVQCVQQVLAAPDQDDDADPPVCSSVRNSCVRNVDHHDDDHDDDDDCCVVCLVVDDGTGIHIDDDPDCVVVVVVLVVCVVVVSGDRTITDDDDDWDWDDDDPDDTDGPPDPPPDD